Protein AF-A0A9P0HNL5-F1 (afdb_monomer_lite)

Radius of gyration: 29.74 Å; chains: 1; bounding box: 70×100×72 Å

Foldseek 3Di:
DDDDDDDDDDDDDDDDDDDDDDDDDDPDPPDPPPDLAVLRPDDDDDDDDDDDDDDPDDDDDDDDDPPPPDDDPPDPPDPDDDPDDDPDDDDPVRVVLLVSLVVSLVVLVVVQPDPDFDQAFPQFGWDDDQQKIWTWHDDPQKIKIKIWGLPPQKDFQDDPPPPPVPDPDPPGGDIWRWTWMKIWIDGPQKIKIWTKGFDRPVVVVPDDPPPDPFRMATQKIWIDGHDDDPPTDMDGRVPDDPVVRVVVLVVCVVVVNGSVRSVSVRVSSRSVSSVSVSVVSVVVSVVVVVVPVVVVVVVVVVVVVVVVVVPDDDD

Organism: Nezara viridula (NCBI:txid85310)

Structure (mmCIF, N/CA/C/O backbone):
data_AF-A0A9P0HNL5-F1
#
_entry.id   AF-A0A9P0HNL5-F1
#
loop_
_atom_site.group_PDB
_atom_site.id
_atom_site.type_symbol
_atom_site.label_atom_id
_atom_site.label_alt_id
_atom_site.label_comp_id
_atom_site.label_asym_id
_atom_site.label_entity_id
_atom_site.label_seq_id
_atom_site.pdbx_PDB_ins_code
_atom_site.Cartn_x
_atom_site.Cartn_y
_atom_site.Cartn_z
_atom_site.occupancy
_atom_site.B_iso_or_equiv
_atom_site.auth_seq_id
_atom_site.auth_comp_id
_atom_site.auth_asym_id
_atom_site.auth_atom_id
_atom_site.pdbx_PDB_model_num
ATOM 1 N N . MET A 1 1 ? 43.746 45.798 6.858 1.00 32.12 1 MET A N 1
ATOM 2 C CA . MET A 1 1 ? 44.695 45.591 5.745 1.00 32.12 1 MET A CA 1
ATOM 3 C C . MET A 1 1 ? 44.049 44.655 4.735 1.00 32.12 1 MET A C 1
ATOM 5 O O . MET A 1 1 ? 43.508 43.653 5.175 1.00 32.12 1 MET A O 1
ATOM 9 N N . SER A 1 2 ? 44.122 45.026 3.446 1.00 32.78 2 SER A N 1
ATOM 10 C CA . SER A 1 2 ? 43.818 44.236 2.225 1.00 32.78 2 SER A CA 1
ATOM 11 C C . SER A 1 2 ? 42.333 43.892 1.994 1.00 32.78 2 SER A C 1
ATOM 13 O O . SER A 1 2 ? 41.784 43.086 2.726 1.00 32.78 2 SER A O 1
ATOM 15 N N . VAL A 1 3 ? 41.546 44.525 1.105 1.00 32.44 3 VAL A N 1
ATOM 16 C CA . VAL A 1 3 ? 41.664 44.892 -0.336 1.00 32.44 3 VAL A CA 1
ATOM 17 C C . VAL A 1 3 ? 41.829 43.690 -1.268 1.00 32.44 3 VAL A C 1
ATOM 19 O O . VAL A 1 3 ? 42.958 43.261 -1.461 1.00 32.44 3 VAL A O 1
ATOM 22 N N . ILE A 1 4 ? 40.733 43.241 -1.906 1.00 36.22 4 ILE A N 1
ATOM 23 C CA . ILE A 1 4 ? 40.691 42.457 -3.166 1.00 36.22 4 ILE A CA 1
ATOM 24 C C . ILE A 1 4 ? 39.364 42.817 -3.881 1.00 36.22 4 ILE A C 1
ATOM 26 O O . ILE A 1 4 ? 38.295 42.542 -3.355 1.00 36.22 4 ILE A O 1
ATOM 30 N N . ILE A 1 5 ? 39.364 43.766 -4.824 1.00 35.75 5 ILE A N 1
ATOM 31 C CA . ILE A 1 5 ? 39.492 43.645 -6.297 1.00 35.75 5 ILE A CA 1
ATOM 32 C C . ILE A 1 5 ? 38.160 43.342 -7.013 1.00 35.75 5 ILE A C 1
ATOM 34 O O . ILE A 1 5 ? 37.571 42.273 -6.909 1.00 35.75 5 ILE A O 1
ATOM 38 N N . LYS A 1 6 ? 37.750 44.353 -7.789 1.00 35.97 6 LYS A N 1
ATOM 39 C CA . LYS A 1 6 ? 36.721 44.365 -8.832 1.00 35.97 6 LYS A CA 1
ATOM 40 C C . LYS A 1 6 ? 37.119 43.421 -9.967 1.00 35.97 6 LYS A C 1
ATOM 42 O O . LYS A 1 6 ? 38.271 43.464 -10.381 1.00 35.97 6 LYS A O 1
ATOM 47 N N . ASN A 1 7 ? 36.160 42.723 -10.572 1.00 31.88 7 ASN A N 1
ATOM 48 C CA . ASN A 1 7 ? 36.258 42.402 -11.992 1.00 31.88 7 ASN A CA 1
ATOM 49 C C . ASN A 1 7 ? 34.891 42.475 -12.667 1.00 31.88 7 ASN A C 1
ATOM 51 O O . ASN A 1 7 ? 33.941 41.786 -12.310 1.00 31.88 7 ASN A O 1
ATOM 55 N N . ALA A 1 8 ? 34.838 43.383 -13.634 1.00 32.94 8 ALA A N 1
ATOM 56 C CA . ALA A 1 8 ? 33.756 43.605 -14.563 1.00 32.94 8 ALA A CA 1
ATOM 57 C C . ALA A 1 8 ? 33.966 42.708 -15.784 1.00 32.94 8 ALA A C 1
ATOM 59 O O . ALA A 1 8 ? 35.063 42.682 -16.338 1.00 32.94 8 ALA A O 1
ATOM 60 N N . LEU A 1 9 ? 32.904 42.061 -16.259 1.00 31.06 9 LEU A N 1
ATOM 61 C CA . LEU A 1 9 ? 32.835 41.558 -17.626 1.00 31.06 9 LEU A CA 1
ATOM 62 C C . LEU A 1 9 ? 31.540 42.054 -18.273 1.00 31.06 9 LEU A C 1
ATOM 64 O O . LEU A 1 9 ? 30.442 41.593 -17.987 1.00 31.06 9 LEU A O 1
ATOM 68 N N . ARG A 1 10 ? 31.726 43.059 -19.135 1.00 30.55 10 ARG A N 1
ATOM 69 C CA . ARG A 1 10 ? 30.812 43.484 -20.199 1.00 30.55 10 ARG A CA 1
ATOM 70 C C . ARG A 1 10 ? 30.736 42.386 -21.258 1.00 30.55 10 ARG A C 1
ATOM 72 O O . ARG A 1 10 ? 31.784 41.994 -21.760 1.00 30.55 10 ARG A O 1
ATOM 79 N N . ILE A 1 11 ? 29.532 42.031 -21.702 1.00 33.53 11 ILE A N 1
ATOM 80 C CA . ILE A 1 11 ? 29.268 41.407 -23.012 1.00 33.53 11 ILE A CA 1
ATOM 81 C C . ILE A 1 11 ? 28.001 42.077 -23.599 1.00 33.53 11 ILE A C 1
ATOM 83 O O . ILE A 1 11 ? 27.157 42.529 -22.822 1.00 33.53 11 ILE A O 1
ATOM 87 N N . PRO A 1 12 ? 27.920 42.300 -24.928 1.00 35.22 12 PRO A N 1
ATOM 88 C CA . PRO A 1 12 ? 27.229 43.450 -25.497 1.00 35.22 12 PRO A CA 1
ATOM 89 C C . PRO A 1 12 ? 25.772 43.191 -25.887 1.00 35.22 12 PRO A C 1
ATOM 91 O O . PRO A 1 12 ? 25.348 42.074 -26.165 1.00 35.22 12 PRO A O 1
ATOM 94 N N . ALA A 1 13 ? 25.038 44.299 -25.979 1.00 31.80 13 ALA A N 1
ATOM 95 C CA . ALA A 1 13 ? 23.725 44.395 -26.589 1.00 31.80 13 ALA A CA 1
ATOM 96 C C . ALA A 1 13 ? 23.742 43.965 -28.066 1.00 31.80 13 ALA A C 1
ATOM 98 O O . ALA A 1 13 ? 24.531 44.488 -28.853 1.00 31.80 13 ALA A O 1
ATOM 99 N N . LEU A 1 14 ? 22.787 43.121 -28.458 1.00 32.28 14 LEU A N 1
ATOM 100 C CA . LEU A 1 14 ? 22.310 43.022 -29.836 1.00 32.28 14 LEU A CA 1
ATOM 101 C C . LEU A 1 14 ? 20.780 43.068 -29.839 1.00 32.28 14 LEU A C 1
ATOM 103 O O . LEU A 1 14 ? 20.103 42.341 -29.120 1.00 32.28 14 LEU A O 1
ATOM 107 N N . LYS A 1 15 ? 20.270 44.021 -30.619 1.00 32.31 15 LYS A N 1
ATOM 108 C CA . LYS A 1 15 ? 18.861 44.369 -30.781 1.00 32.31 15 LYS A CA 1
ATOM 109 C C . LYS A 1 15 ? 18.181 43.468 -31.820 1.00 32.31 15 LYS A C 1
ATOM 111 O O . LYS A 1 15 ? 18.786 43.098 -32.817 1.00 32.31 15 LYS A O 1
ATOM 116 N N . SER A 1 16 ? 16.898 43.226 -31.557 1.00 33.25 16 SER A N 1
ATOM 117 C CA . SER A 1 16 ? 15.760 42.954 -32.452 1.00 33.25 16 SER A CA 1
ATOM 118 C C . SER A 1 16 ? 15.965 42.930 -33.979 1.00 33.25 16 SER A C 1
ATOM 120 O O . SER A 1 16 ? 16.471 43.899 -34.540 1.00 33.25 16 SER A O 1
ATOM 122 N N . ALA A 1 17 ? 15.325 41.965 -34.652 1.00 31.33 17 ALA A N 1
ATOM 123 C CA . ALA A 1 17 ? 14.373 42.202 -35.754 1.00 31.33 17 ALA A CA 1
ATOM 124 C C . ALA A 1 17 ? 13.688 40.883 -36.163 1.00 31.33 17 ALA A C 1
ATOM 126 O O . ALA A 1 17 ? 14.356 39.877 -36.381 1.00 31.33 17 ALA A O 1
ATOM 127 N N . GLY A 1 18 ? 12.357 40.893 -36.273 1.00 29.52 18 GLY A N 1
ATOM 128 C CA . GLY A 1 18 ? 11.570 39.777 -36.807 1.00 29.52 18 GLY A CA 1
ATOM 129 C C . GLY A 1 18 ? 11.361 39.841 -38.323 1.00 29.52 18 GLY A C 1
ATOM 130 O O . GLY A 1 18 ? 11.569 40.891 -38.930 1.00 29.52 18 GLY A O 1
ATOM 131 N N . LYS A 1 19 ? 10.892 38.726 -38.908 1.00 29.16 19 LYS A N 1
ATOM 132 C CA . LYS A 1 19 ? 9.932 38.656 -40.035 1.00 29.16 19 LYS A CA 1
ATOM 133 C C . LYS A 1 19 ? 9.625 37.202 -40.451 1.00 29.16 19 LYS A C 1
ATOM 135 O O . LYS A 1 19 ? 10.491 36.493 -40.937 1.00 29.16 19 LYS A O 1
ATOM 140 N N . LEU A 1 20 ? 8.376 36.807 -40.202 1.00 30.62 20 LEU A N 1
ATOM 141 C CA . LEU A 1 20 ? 7.348 36.248 -41.102 1.00 30.62 20 LEU A CA 1
ATOM 142 C C . LEU A 1 20 ? 7.693 35.406 -42.367 1.00 30.62 20 LEU A C 1
ATOM 144 O O . LEU A 1 20 ? 8.391 35.865 -43.264 1.00 30.62 20 LEU A O 1
ATOM 148 N N . PHE A 1 21 ? 6.925 34.302 -42.458 1.00 28.39 21 PHE A N 1
ATOM 149 C CA . PHE A 1 21 ? 6.417 33.495 -43.595 1.00 28.39 21 PHE A CA 1
ATOM 150 C C . PHE A 1 21 ? 7.319 32.494 -44.345 1.00 28.39 21 PHE A C 1
ATOM 152 O O . PHE A 1 21 ? 8.335 32.846 -44.932 1.00 28.39 21 PHE A O 1
ATOM 159 N N . GLY A 1 22 ? 6.820 31.250 -44.443 1.00 27.38 22 GLY A N 1
ATOM 160 C CA . GLY A 1 22 ? 7.261 30.239 -45.411 1.00 27.38 22 GLY A CA 1
ATOM 161 C C . GLY A 1 22 ? 6.739 28.831 -45.102 1.00 27.38 22 GLY A C 1
ATOM 162 O O . GLY A 1 22 ? 7.299 28.127 -44.272 1.00 27.38 22 GLY A O 1
ATOM 163 N N . THR A 1 23 ? 5.660 28.425 -45.771 1.00 34.25 23 THR A N 1
ATOM 164 C CA . THR A 1 23 ? 5.079 27.073 -45.773 1.00 34.25 23 THR A CA 1
ATOM 165 C C . THR A 1 23 ? 6.000 26.057 -46.453 1.00 34.25 23 THR A C 1
ATOM 167 O O . THR A 1 23 ? 6.412 26.300 -47.584 1.00 34.25 23 THR A O 1
ATOM 170 N N . ASN A 1 24 ? 6.245 24.906 -45.817 1.00 30.53 24 ASN A N 1
ATOM 171 C CA . ASN A 1 24 ? 6.413 23.603 -46.473 1.00 30.53 24 ASN A CA 1
ATOM 172 C C . ASN A 1 24 ? 6.349 22.487 -45.420 1.00 30.53 24 ASN A C 1
ATOM 174 O O . ASN A 1 24 ? 7.194 22.396 -44.532 1.00 30.53 24 ASN A O 1
ATOM 178 N N . SER A 1 25 ? 5.321 21.646 -45.525 1.00 35.28 25 SER A N 1
ATOM 179 C CA . SER A 1 25 ? 5.127 20.467 -44.687 1.00 35.28 25 SER A CA 1
ATOM 180 C C . SER A 1 25 ? 6.109 19.373 -45.095 1.00 35.28 25 SER A C 1
ATOM 182 O O . SER A 1 25 ? 5.849 18.588 -46.001 1.00 35.28 25 SER A O 1
ATOM 184 N N . THR A 1 26 ? 7.234 19.308 -44.395 1.00 29.45 26 THR A N 1
ATOM 185 C CA . THR A 1 26 ? 8.049 18.099 -44.267 1.00 29.45 26 THR A CA 1
ATOM 186 C C . THR A 1 26 ? 7.979 17.673 -42.810 1.00 29.45 26 THR A C 1
ATOM 188 O O . THR A 1 26 ? 8.437 18.407 -41.933 1.00 29.45 26 THR A O 1
ATOM 191 N N . VAL A 1 27 ? 7.364 16.519 -42.546 1.00 36.59 27 VAL A N 1
ATOM 192 C CA . VAL A 1 27 ? 7.316 15.906 -41.213 1.00 36.59 27 VAL A CA 1
ATOM 193 C C . VAL A 1 27 ? 8.739 15.480 -40.850 1.00 36.59 27 VAL A C 1
ATOM 195 O O . VAL A 1 27 ? 9.182 14.388 -41.185 1.00 36.59 27 VAL A O 1
ATOM 198 N N . ASN A 1 28 ? 9.477 16.387 -40.212 1.00 27.34 28 ASN A N 1
ATOM 199 C CA . ASN A 1 28 ? 10.738 16.087 -39.554 1.00 27.34 28 ASN A CA 1
ATOM 200 C C . ASN A 1 28 ? 10.421 15.589 -38.144 1.00 27.34 28 ASN A C 1
ATOM 202 O O . ASN A 1 28 ? 10.026 16.360 -37.267 1.00 27.34 28 ASN A O 1
ATOM 206 N N . VAL A 1 29 ? 10.607 14.286 -37.940 1.00 38.78 29 VAL A N 1
ATOM 207 C CA . VAL A 1 29 ? 10.607 13.621 -36.633 1.00 38.78 29 VAL A CA 1
ATOM 208 C C . VAL A 1 29 ? 11.891 14.011 -35.899 1.00 38.78 29 VAL A C 1
ATOM 210 O O . VAL A 1 29 ? 12.812 13.223 -35.759 1.00 38.78 29 VAL A O 1
ATOM 213 N N . THR A 1 30 ? 11.996 15.265 -35.470 1.00 34.97 30 THR A N 1
ATOM 214 C CA . THR A 1 30 ? 13.093 15.730 -34.610 1.00 34.97 30 THR A CA 1
ATOM 215 C C . THR A 1 30 ? 12.617 16.893 -33.752 1.00 34.97 30 THR A C 1
ATOM 217 O O . THR A 1 30 ? 13.030 18.034 -33.949 1.00 34.97 30 THR A O 1
ATOM 220 N N . LYS A 1 31 ? 11.713 16.603 -32.810 1.00 31.94 31 LYS A N 1
ATOM 221 C CA . LYS A 1 31 ? 11.608 17.321 -31.527 1.00 31.94 31 LYS A CA 1
ATOM 222 C C . LYS A 1 31 ? 10.682 16.600 -30.538 1.00 31.94 31 LYS A C 1
ATOM 224 O O . LYS A 1 31 ? 9.824 17.211 -29.918 1.00 31.94 31 LYS A O 1
ATOM 229 N N . ILE A 1 32 ? 10.879 15.296 -30.351 1.00 38.69 32 ILE A N 1
ATOM 230 C CA . ILE A 1 32 ? 10.391 14.623 -29.138 1.00 38.69 32 ILE A CA 1
ATOM 231 C C . ILE A 1 32 ? 11.510 14.766 -28.107 1.00 38.69 32 ILE A C 1
ATOM 233 O O . ILE A 1 32 ? 12.385 13.921 -27.962 1.00 38.69 32 ILE A O 1
ATOM 237 N N . GLN A 1 33 ? 11.562 15.938 -27.484 1.00 37.06 33 GLN A N 1
ATOM 238 C CA . GLN A 1 33 ? 12.391 16.178 -26.303 1.00 37.06 33 GLN A CA 1
ATOM 239 C C . GLN A 1 33 ? 11.580 16.827 -25.174 1.00 37.06 33 GLN A C 1
ATOM 241 O O . GLN A 1 33 ? 12.153 17.350 -24.224 1.00 37.06 33 GLN A O 1
ATOM 246 N N . ALA A 1 34 ? 10.253 16.773 -25.275 1.00 40.06 34 ALA A N 1
ATOM 247 C CA . ALA A 1 34 ? 9.358 17.015 -24.160 1.00 40.06 34 ALA A CA 1
ATOM 248 C C . ALA A 1 34 ? 9.038 15.652 -23.527 1.00 40.06 34 ALA A C 1
ATOM 250 O O . ALA A 1 34 ? 8.797 14.704 -24.270 1.00 40.06 34 ALA A O 1
ATOM 251 N N . THR A 1 35 ? 9.120 15.601 -22.190 1.00 45.34 35 THR A N 1
ATOM 252 C CA . THR A 1 35 ? 8.736 14.512 -21.261 1.00 45.34 35 THR A CA 1
ATOM 253 C C . THR A 1 35 ? 9.548 13.209 -21.359 1.00 45.34 35 THR A C 1
ATOM 255 O O . THR A 1 35 ? 9.161 12.251 -22.017 1.00 45.34 35 THR A O 1
ATOM 258 N N . ARG A 1 36 ? 10.703 13.178 -20.674 1.00 46.41 36 ARG A N 1
ATOM 259 C CA . ARG A 1 36 ? 11.683 12.067 -20.644 1.00 46.41 36 ARG A CA 1
ATOM 260 C C . ARG A 1 36 ? 11.501 11.058 -19.495 1.00 46.41 36 ARG A C 1
ATOM 262 O O . ARG A 1 36 ? 12.486 10.526 -19.005 1.00 46.41 36 ARG A O 1
ATOM 269 N N . SER A 1 37 ? 10.273 10.817 -19.055 1.00 45.41 37 SER A N 1
ATOM 270 C CA . SER A 1 37 ? 9.974 9.668 -18.186 1.00 45.41 37 SER A CA 1
ATOM 271 C C . SER A 1 37 ? 8.521 9.283 -18.417 1.00 45.41 37 SER A C 1
ATOM 273 O O . SER A 1 37 ? 7.703 10.172 -18.641 1.00 45.41 37 SER A O 1
ATOM 275 N N . ILE A 1 38 ? 8.177 8.000 -18.347 1.00 48.38 38 ILE A N 1
ATOM 276 C CA . ILE A 1 38 ? 6.768 7.558 -18.339 1.00 48.38 38 ILE A CA 1
ATOM 277 C C . ILE A 1 38 ? 6.055 8.026 -17.061 1.00 48.38 38 ILE A C 1
ATOM 279 O O . ILE A 1 38 ? 4.863 8.317 -17.103 1.00 48.38 38 ILE A O 1
ATOM 283 N N . TRP A 1 39 ? 6.817 8.264 -15.990 1.00 44.28 39 TRP A N 1
ATOM 284 C CA . TRP A 1 39 ? 6.431 9.131 -14.879 1.00 44.28 39 TRP A CA 1
ATOM 285 C C . TRP A 1 39 ? 5.883 10.483 -15.404 1.00 44.28 39 TRP A C 1
ATOM 287 O O . TRP A 1 39 ? 4.750 10.860 -15.156 1.00 44.28 39 TRP A O 1
ATOM 297 N N . ASN A 1 40 ? 6.571 11.151 -16.323 1.00 47.22 40 ASN A N 1
ATOM 298 C CA . ASN A 1 40 ? 6.134 12.436 -16.879 1.00 47.22 40 ASN A CA 1
ATOM 299 C C . ASN A 1 40 ? 5.013 12.363 -17.952 1.00 47.22 40 ASN A C 1
ATOM 301 O O . ASN A 1 40 ? 4.802 13.375 -18.625 1.00 47.22 40 ASN A O 1
ATOM 305 N N . LEU A 1 41 ? 4.336 11.222 -18.186 1.00 42.25 41 LEU A N 1
ATOM 306 C CA . LEU A 1 41 ? 3.375 11.084 -19.302 1.00 42.25 41 LEU A CA 1
ATOM 307 C C . LEU A 1 41 ? 2.002 10.466 -18.990 1.00 42.25 41 LEU A C 1
ATOM 309 O O . LEU A 1 41 ? 1.195 10.333 -19.911 1.00 42.25 41 LEU A O 1
ATOM 313 N N . SER A 1 42 ? 1.694 10.085 -17.752 1.00 39.09 42 SER A N 1
ATOM 314 C CA . SER A 1 42 ? 0.420 9.408 -17.477 1.00 39.09 42 SER A CA 1
ATOM 315 C C . SER A 1 42 ? -0.711 10.395 -17.161 1.00 39.09 42 SER A C 1
ATOM 317 O O . SER A 1 42 ? -0.951 10.750 -16.012 1.00 39.09 42 SER A O 1
ATOM 319 N N . GLN A 1 43 ? -1.440 10.820 -18.198 1.00 38.00 43 GLN A N 1
ATOM 320 C CA . GLN A 1 43 ? -2.836 11.247 -18.073 1.00 38.00 43 GLN A CA 1
ATOM 321 C C . GLN A 1 43 ? -3.729 10.285 -18.856 1.00 38.00 43 GLN A C 1
ATOM 323 O O . GLN A 1 43 ? -3.710 10.271 -20.085 1.00 38.00 43 GLN A O 1
ATOM 328 N N . SER A 1 44 ? -4.581 9.558 -18.136 1.00 35.91 44 SER A N 1
ATOM 329 C CA . SER A 1 44 ? -5.946 9.282 -18.587 1.00 35.91 44 SER A CA 1
ATOM 330 C C . SER A 1 44 ? -6.815 8.913 -17.385 1.00 35.91 44 SER A C 1
ATOM 332 O O . SER A 1 44 ? -6.872 7.757 -16.970 1.00 35.91 44 SER A O 1
ATOM 334 N N . GLN A 1 45 ? -7.493 9.916 -16.835 1.00 40.31 45 GLN A N 1
ATOM 335 C CA . GLN A 1 45 ? -8.705 9.728 -16.048 1.00 40.31 45 GLN A CA 1
ATOM 336 C C . GLN A 1 45 ? -9.835 9.401 -17.034 1.00 40.31 45 GLN A C 1
ATOM 338 O O . GLN A 1 45 ? -10.212 10.263 -17.817 1.00 40.31 45 GLN A O 1
ATOM 343 N N . GLU A 1 46 ? -10.376 8.185 -16.995 1.00 30.78 46 GLU A N 1
ATOM 344 C CA . GLU A 1 46 ? -11.805 7.955 -17.239 1.00 30.78 46 GLU A CA 1
ATOM 345 C C . GLU A 1 46 ? -12.270 6.803 -16.346 1.00 30.78 46 GLU A C 1
ATOM 347 O O . GLU A 1 46 ? -11.952 5.630 -16.544 1.00 30.78 46 GLU A O 1
ATOM 352 N N . THR A 1 47 ? -13.023 7.170 -15.316 1.00 34.69 47 THR A N 1
ATOM 353 C CA . THR A 1 47 ? -13.763 6.265 -14.450 1.00 34.69 47 THR A CA 1
ATOM 354 C C . THR A 1 47 ? -14.959 5.705 -15.220 1.00 34.69 47 THR A C 1
ATOM 356 O O . THR A 1 47 ? -15.897 6.423 -15.554 1.00 34.69 47 THR A O 1
ATOM 359 N N . PHE A 1 48 ? -14.974 4.394 -15.470 1.00 26.48 48 PHE A N 1
ATOM 360 C CA . PHE A 1 48 ? -16.195 3.681 -15.851 1.00 26.48 48 PHE A CA 1
ATOM 361 C C . PHE A 1 48 ? -16.442 2.516 -14.894 1.00 26.48 48 PHE A C 1
ATOM 363 O O . PHE A 1 48 ? -15.900 1.421 -15.036 1.00 26.48 48 PHE A O 1
ATOM 370 N N . HIS A 1 49 ? -17.318 2.753 -13.917 1.00 35.06 49 HIS A N 1
ATOM 371 C CA . HIS A 1 49 ? -17.948 1.692 -13.143 1.00 35.06 49 HIS A CA 1
ATOM 372 C C . HIS A 1 49 ? -18.915 0.909 -14.039 1.00 35.06 49 HIS A C 1
ATOM 374 O O . HIS A 1 49 ? -19.902 1.457 -14.527 1.00 35.06 49 HIS A O 1
ATOM 380 N N . HIS A 1 50 ? -18.699 -0.399 -14.194 1.00 33.56 50 HIS A N 1
ATOM 381 C CA . HIS A 1 50 ? -19.771 -1.306 -14.605 1.00 33.56 50 HIS A CA 1
ATOM 382 C C . HIS A 1 50 ? -19.614 -2.691 -13.960 1.00 33.56 50 HIS A C 1
ATOM 384 O O . HIS A 1 50 ? -18.743 -3.482 -14.314 1.00 33.56 50 HIS A O 1
ATOM 390 N N . LYS A 1 51 ? -20.507 -3.012 -13.012 1.00 35.03 51 LYS A N 1
ATOM 391 C CA . LYS A 1 51 ? -20.709 -4.372 -12.487 1.00 35.03 51 LYS A CA 1
ATOM 392 C C . LYS A 1 51 ? -21.439 -5.205 -13.548 1.00 35.03 51 LYS A C 1
ATOM 394 O O . LYS A 1 51 ? -22.559 -4.867 -13.924 1.00 35.03 51 LYS A O 1
ATOM 399 N N . CYS A 1 52 ? -20.853 -6.319 -13.993 1.00 31.50 52 CYS A N 1
ATOM 400 C CA . CYS A 1 52 ? -21.549 -7.317 -14.812 1.00 31.50 52 CYS A CA 1
ATOM 401 C C . CYS A 1 52 ? -21.642 -8.650 -14.051 1.00 31.50 52 CYS A C 1
ATOM 403 O O . CYS A 1 52 ? -20.646 -9.341 -13.841 1.00 31.50 52 CYS A O 1
ATOM 405 N N . ARG A 1 53 ? -22.856 -9.000 -13.601 1.00 37.22 53 ARG A N 1
ATOM 406 C CA . ARG A 1 53 ? -23.178 -10.276 -12.943 1.00 37.22 53 ARG A CA 1
ATOM 407 C C . ARG A 1 53 ? -23.681 -11.278 -13.991 1.00 37.22 53 ARG A C 1
ATOM 409 O O . ARG A 1 53 ? -24.621 -10.987 -14.718 1.00 37.22 53 ARG A O 1
ATOM 416 N N . LYS A 1 54 ? -23.036 -12.451 -14.015 1.00 43.91 54 LYS A N 1
ATOM 417 C CA . LYS A 1 54 ? -23.439 -13.762 -14.571 1.00 43.91 54 LYS A CA 1
ATOM 418 C C . LYS A 1 54 ? -24.706 -13.791 -15.449 1.00 43.91 54 LYS A C 1
ATOM 420 O O . LYS A 1 54 ? -25.798 -13.841 -14.907 1.00 43.91 54 LYS A O 1
ATOM 425 N N . HIS A 1 55 ? -24.537 -13.945 -16.766 1.00 33.62 55 HIS A N 1
ATOM 426 C CA . HIS A 1 55 ? -25.291 -14.880 -17.622 1.00 33.62 55 HIS A CA 1
ATOM 427 C C . HIS A 1 55 ? -24.533 -15.081 -18.955 1.00 33.62 55 HIS A C 1
ATOM 429 O O . HIS A 1 55 ? -23.881 -14.172 -19.458 1.00 33.62 55 HIS A O 1
ATOM 435 N N . ASN A 1 56 ? -24.575 -16.306 -19.487 1.00 41.22 56 ASN A N 1
ATOM 436 C CA . ASN A 1 56 ? -23.684 -16.882 -20.510 1.00 41.22 56 ASN A CA 1
ATOM 437 C C . ASN A 1 56 ? -23.786 -16.324 -21.949 1.00 41.22 56 ASN A C 1
ATOM 439 O O . ASN A 1 56 ? -23.616 -17.086 -22.892 1.00 41.22 56 ASN A O 1
ATOM 443 N N . PHE A 1 57 ? -24.018 -15.029 -22.166 1.00 42.94 57 PHE A N 1
ATOM 444 C CA . PHE A 1 57 ? -23.755 -14.407 -23.471 1.00 42.94 57 PHE A CA 1
ATOM 445 C C . PHE A 1 57 ? -23.713 -12.881 -23.326 1.00 42.94 57 PHE A C 1
ATOM 447 O O . PHE A 1 57 ? -24.751 -12.238 -23.210 1.00 42.94 57 PHE A O 1
ATOM 454 N N . CYS A 1 58 ? -22.518 -12.291 -23.336 1.00 30.62 58 CYS A N 1
ATOM 455 C CA . CYS A 1 58 ? -22.360 -10.853 -23.535 1.00 30.62 58 CYS A CA 1
ATOM 456 C C . CYS A 1 58 ? -21.150 -10.606 -24.445 1.00 30.62 58 CYS A C 1
ATOM 458 O O . CYS A 1 58 ? -20.024 -10.979 -24.115 1.00 30.62 58 CYS A O 1
ATOM 460 N N . GLN A 1 59 ? -21.406 -10.034 -25.623 1.00 41.69 59 GLN A N 1
ATOM 461 C CA . GLN A 1 59 ? -20.394 -9.508 -26.536 1.00 41.69 59 GLN A CA 1
ATOM 462 C C . GLN A 1 59 ? -20.139 -8.044 -26.165 1.00 41.69 59 GLN A C 1
ATOM 464 O O . GLN A 1 59 ? -20.773 -7.144 -26.704 1.00 41.69 59 GLN A O 1
ATOM 469 N N . CYS A 1 60 ? -19.211 -7.803 -25.244 1.00 34.84 60 CYS A N 1
ATOM 470 C CA . CYS A 1 60 ? -18.609 -6.490 -25.050 1.00 34.84 60 CYS A CA 1
ATOM 471 C C . CYS A 1 60 ? -17.087 -6.623 -25.159 1.00 34.84 60 CYS A C 1
ATOM 473 O O . CYS A 1 60 ? -16.435 -7.440 -24.510 1.00 34.84 60 CYS A O 1
ATOM 475 N N . SER A 1 61 ? -16.553 -5.867 -26.104 1.00 42.47 61 SER A N 1
ATOM 476 C CA . SER A 1 61 ? -15.185 -5.883 -26.588 1.00 42.47 61 SER A CA 1
ATOM 477 C C . SER A 1 61 ? -14.472 -4.621 -26.125 1.00 42.47 61 SER A C 1
ATOM 479 O O . SER A 1 61 ? -14.679 -3.590 -26.747 1.00 42.47 61 SER A O 1
ATOM 481 N N . SER A 1 62 ? -13.640 -4.720 -25.085 1.00 48.47 62 SER A N 1
ATOM 482 C CA . SER A 1 62 ? -12.432 -3.900 -24.851 1.00 48.47 62 SER A CA 1
ATOM 483 C C . SER A 1 62 ? -11.945 -4.095 -23.412 1.00 48.47 62 SER A C 1
ATOM 485 O O . SER A 1 62 ? -12.754 -4.057 -22.495 1.00 48.47 62 SER A O 1
ATOM 487 N N . LEU A 1 63 ? -10.628 -4.270 -23.244 1.00 42.06 63 LEU A N 1
ATOM 488 C CA . LEU A 1 63 ? -9.885 -4.519 -21.994 1.00 42.06 63 LEU A CA 1
ATOM 489 C C . LEU A 1 63 ? -9.897 -5.977 -21.506 1.00 42.06 63 LEU A C 1
ATOM 491 O O . LEU A 1 63 ? -10.445 -6.336 -20.468 1.00 42.06 63 LEU A O 1
ATOM 495 N N . ARG A 1 64 ? -9.210 -6.843 -22.261 1.00 40.78 64 ARG A N 1
ATOM 496 C CA . ARG A 1 64 ? -8.672 -8.086 -21.696 1.00 40.78 64 ARG A CA 1
ATOM 497 C C . ARG A 1 64 ? -7.338 -7.778 -21.023 1.00 40.78 64 ARG A C 1
ATOM 499 O O . ARG A 1 64 ? -6.384 -7.421 -21.707 1.00 40.78 64 ARG A O 1
ATOM 506 N N . SER A 1 65 ? -7.286 -8.004 -19.711 1.00 39.03 65 SER A N 1
ATOM 507 C CA . SER A 1 65 ? -6.066 -8.400 -19.004 1.00 39.03 65 SER A CA 1
ATOM 508 C C . SER A 1 65 ? -5.314 -9.443 -19.841 1.00 39.03 65 SER A C 1
ATOM 510 O O . SER A 1 65 ? -5.909 -10.417 -20.325 1.00 39.03 65 SER A O 1
ATOM 512 N N . VAL A 1 66 ? -4.023 -9.208 -20.082 1.00 41.16 66 VAL A N 1
ATOM 513 C CA . VAL A 1 66 ? -3.179 -10.063 -20.924 1.00 41.16 66 VAL A CA 1
ATOM 514 C C . VAL A 1 66 ? -2.771 -11.307 -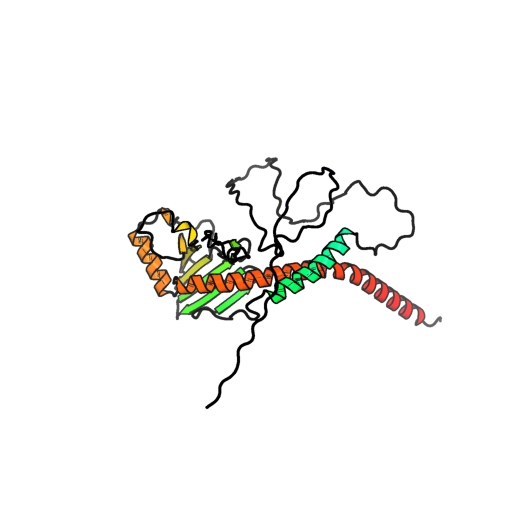20.131 1.00 41.16 66 VAL A C 1
ATOM 516 O O . VAL A 1 66 ? -1.613 -11.520 -19.802 1.00 41.16 66 VAL A O 1
ATOM 519 N N . HIS A 1 67 ? -3.734 -12.180 -19.849 1.00 39.91 67 HIS A N 1
ATOM 520 C CA . HIS A 1 67 ? -3.453 -13.578 -19.552 1.00 39.91 67 HIS A CA 1
ATOM 521 C C . HIS A 1 67 ? -3.563 -14.368 -20.855 1.00 39.91 67 HIS A C 1
ATOM 523 O O . HIS A 1 67 ? -4.637 -14.830 -21.248 1.00 39.91 67 HIS A O 1
ATOM 529 N N . THR A 1 68 ? -2.444 -14.538 -21.558 1.00 42.66 68 THR A N 1
ATOM 530 C CA . THR A 1 68 ? -2.366 -15.428 -22.722 1.00 42.66 68 THR A CA 1
ATOM 531 C C . THR A 1 68 ? -2.250 -16.878 -22.264 1.00 42.66 68 THR A C 1
ATOM 533 O O . THR A 1 68 ? -1.218 -17.535 -22.380 1.00 42.66 68 THR A O 1
ATOM 536 N N . ARG A 1 69 ? -3.368 -17.444 -21.803 1.00 41.59 69 ARG A N 1
ATOM 537 C CA . ARG A 1 69 ? -3.532 -18.898 -21.823 1.00 41.59 69 ARG A CA 1
ATOM 538 C C . ARG A 1 69 ? -3.779 -19.326 -23.276 1.00 41.59 69 ARG A C 1
ATOM 540 O O . ARG A 1 69 ? -4.914 -19.387 -23.727 1.00 41.59 69 ARG A O 1
ATOM 547 N N . GLY A 1 70 ? -2.689 -19.558 -24.012 1.00 41.41 70 GLY A N 1
ATOM 548 C CA . GLY A 1 70 ? -2.609 -20.464 -25.168 1.00 41.41 70 GLY A CA 1
ATOM 549 C C . GLY A 1 70 ? -3.642 -20.310 -26.294 1.00 41.41 70 GLY A C 1
ATOM 550 O O . GLY A 1 70 ? -4.121 -21.318 -26.805 1.00 41.41 70 GLY A O 1
ATOM 551 N N . GLY A 1 71 ? -3.993 -19.087 -26.695 1.00 35.84 71 GLY A N 1
ATOM 552 C CA . GLY A 1 71 ? -4.802 -18.845 -27.893 1.00 35.84 71 GLY A CA 1
ATOM 553 C C . GLY A 1 71 ? -3.913 -18.615 -29.115 1.00 35.84 71 GLY A C 1
ATOM 554 O O . GLY A 1 71 ? -3.202 -17.617 -29.168 1.00 35.84 71 GLY A O 1
ATOM 555 N N . ASN A 1 72 ? -3.953 -19.527 -30.087 1.00 44.06 72 ASN A N 1
ATOM 556 C CA . ASN A 1 72 ? -3.224 -19.439 -31.355 1.00 44.06 72 ASN A CA 1
ATOM 557 C C . ASN A 1 72 ? -3.552 -18.142 -32.114 1.00 44.06 72 ASN A C 1
ATOM 559 O O . ASN A 1 72 ? -4.555 -18.063 -32.825 1.00 44.06 72 ASN A O 1
ATOM 563 N N . PHE A 1 73 ? -2.678 -17.143 -32.008 1.00 33.62 73 PHE A N 1
ATOM 564 C CA . PHE A 1 73 ? -2.703 -15.953 -32.851 1.00 33.62 73 PHE A CA 1
ATOM 565 C C . PHE A 1 73 ? -2.040 -16.289 -34.194 1.00 33.62 73 PHE A C 1
ATOM 567 O O . PHE A 1 73 ? -0.857 -16.039 -34.414 1.00 33.62 73 PHE A O 1
ATOM 574 N N . LEU A 1 74 ? -2.789 -16.929 -35.094 1.00 41.81 74 LEU A N 1
ATOM 575 C CA . LEU A 1 74 ? -2.362 -17.092 -36.484 1.00 41.81 74 LEU A CA 1
ATOM 576 C C . LEU A 1 74 ? -2.592 -15.770 -37.222 1.00 41.81 74 LEU A C 1
ATOM 578 O O . LEU A 1 74 ? -3.653 -15.543 -37.804 1.00 41.81 74 LEU A O 1
ATOM 582 N N . SER A 1 75 ? -1.586 -14.897 -37.194 1.00 39.16 75 SER A N 1
ATOM 583 C CA . SER A 1 75 ? -1.522 -13.753 -38.101 1.00 39.16 75 SER A CA 1
ATOM 584 C C . SER A 1 75 ? -1.293 -14.258 -39.529 1.00 39.16 75 SER A C 1
ATOM 586 O O . SER A 1 75 ? -0.238 -14.806 -39.853 1.00 39.16 75 SER A O 1
ATOM 588 N N . LYS A 1 76 ? -2.302 -14.106 -40.393 1.00 41.00 76 LYS A N 1
ATOM 589 C CA . LYS A 1 76 ? -2.213 -14.369 -41.836 1.00 41.00 76 LYS A CA 1
ATOM 590 C C . LYS A 1 76 ? -1.543 -13.195 -42.555 1.00 41.00 76 LYS A C 1
ATOM 592 O O . LYS A 1 76 ? -2.187 -12.527 -43.348 1.00 41.00 76 LYS A O 1
ATOM 597 N N . THR A 1 77 ? -0.258 -12.976 -42.308 1.00 41.72 77 THR A N 1
ATOM 598 C CA . THR A 1 77 ? 0.630 -12.212 -43.203 1.00 41.72 77 THR A CA 1
ATOM 599 C C . THR A 1 77 ? 2.069 -12.676 -42.981 1.00 41.72 77 THR A C 1
ATOM 601 O O . THR A 1 77 ? 2.862 -12.011 -42.323 1.00 41.72 77 THR A O 1
ATOM 604 N N . ALA A 1 78 ? 2.401 -13.849 -43.507 1.00 39.94 78 ALA A N 1
ATOM 605 C CA . ALA A 1 78 ? 3.781 -14.264 -43.737 1.00 39.94 78 ALA A CA 1
ATOM 606 C C . ALA A 1 78 ? 3.831 -14.867 -45.141 1.00 39.94 78 ALA A C 1
ATOM 608 O O . ALA A 1 78 ? 3.817 -16.082 -45.331 1.00 39.94 78 ALA A O 1
ATOM 609 N N . THR A 1 79 ? 3.753 -13.987 -46.134 1.00 38.81 79 THR A N 1
ATOM 610 C CA . THR A 1 79 ? 3.977 -14.344 -47.530 1.00 38.81 79 THR A CA 1
ATOM 611 C C . THR A 1 79 ? 5.487 -14.430 -47.736 1.00 38.81 79 THR A C 1
ATOM 613 O O . THR A 1 79 ? 6.184 -13.433 -47.595 1.00 38.81 79 THR A O 1
ATOM 616 N N . GLU A 1 80 ? 5.940 -15.648 -48.036 1.00 42.28 80 GLU A N 1
ATOM 617 C CA . GLU A 1 80 ? 7.191 -16.007 -48.717 1.00 42.28 80 GLU A CA 1
ATOM 618 C C . GLU A 1 80 ? 8.525 -15.628 -48.047 1.00 42.28 80 GLU A C 1
ATOM 620 O O . GLU A 1 80 ? 9.074 -14.546 -48.232 1.00 42.28 80 GLU A O 1
ATOM 625 N N . THR A 1 81 ? 9.147 -16.616 -47.396 1.00 37.94 81 THR A N 1
ATOM 626 C CA . THR A 1 81 ? 10.606 -16.664 -47.225 1.00 37.94 81 THR A CA 1
ATOM 627 C C . THR A 1 81 ? 11.176 -17.957 -47.804 1.00 37.94 81 THR A C 1
ATOM 629 O O . THR A 1 81 ? 10.732 -19.065 -47.505 1.00 37.94 81 THR A O 1
ATOM 632 N N . ALA A 1 82 ? 12.162 -17.774 -48.682 1.00 35.94 82 ALA A N 1
ATOM 633 C CA . ALA A 1 82 ? 12.979 -18.793 -49.331 1.00 35.94 82 ALA A CA 1
ATOM 634 C C . ALA A 1 82 ? 13.719 -19.705 -48.320 1.00 35.94 82 ALA A C 1
ATOM 636 O O . ALA A 1 82 ? 13.943 -19.305 -47.173 1.00 35.94 82 ALA A O 1
ATOM 637 N N . PRO A 1 83 ? 14.156 -20.916 -48.725 1.00 41.25 83 PRO A N 1
ATOM 638 C CA . PRO A 1 83 ? 14.852 -21.830 -47.829 1.00 41.25 83 PRO A CA 1
ATOM 639 C C . PRO A 1 83 ? 16.294 -21.351 -47.615 1.00 41.25 83 PRO A C 1
ATOM 641 O O . PRO A 1 83 ? 17.115 -21.441 -48.525 1.00 41.25 83 PRO A O 1
ATOM 644 N N . GLY A 1 84 ? 16.616 -20.851 -46.416 1.00 45.38 84 GLY A N 1
ATOM 645 C CA . GLY A 1 84 ? 18.014 -20.581 -46.050 1.00 45.38 84 GLY A CA 1
ATOM 646 C C . GLY A 1 84 ? 18.319 -19.466 -45.048 1.00 45.38 84 GLY A C 1
ATOM 647 O O . GLY A 1 84 ? 19.491 -19.124 -44.927 1.00 45.38 84 GLY A O 1
ATOM 648 N N . VAL A 1 85 ? 17.349 -18.896 -44.325 1.00 42.06 85 VAL A N 1
ATOM 649 C CA . VAL A 1 85 ? 17.639 -17.834 -43.339 1.00 42.06 85 VAL A CA 1
ATOM 650 C C . VAL A 1 85 ? 17.466 -18.371 -41.922 1.00 42.06 85 VAL A C 1
ATOM 652 O O . VAL A 1 85 ? 16.393 -18.835 -41.540 1.00 42.06 85 VAL A O 1
ATOM 655 N N . ALA A 1 86 ? 18.560 -18.350 -41.164 1.00 45.47 86 ALA A N 1
ATOM 656 C CA . ALA A 1 86 ? 18.595 -18.704 -39.755 1.00 45.47 86 ALA A CA 1
ATOM 657 C C . ALA A 1 86 ? 17.591 -17.851 -38.962 1.00 45.47 86 ALA A C 1
ATOM 659 O O . ALA A 1 86 ? 17.516 -16.636 -39.130 1.00 45.47 86 ALA A O 1
ATOM 660 N N . ALA A 1 87 ? 16.821 -18.497 -38.090 1.00 53.50 87 ALA A N 1
ATOM 661 C CA . ALA A 1 87 ? 15.856 -17.862 -37.199 1.00 53.50 87 ALA A CA 1
ATOM 662 C C . ALA A 1 87 ? 16.563 -17.128 -36.039 1.00 53.50 87 ALA A C 1
ATOM 664 O O . ALA A 1 87 ? 16.433 -17.526 -34.883 1.00 53.50 87 ALA A O 1
ATOM 665 N N . THR A 1 88 ? 17.364 -16.104 -36.349 1.00 57.16 88 THR A N 1
ATOM 666 C CA . THR A 1 88 ? 18.219 -15.404 -35.369 1.00 57.16 88 THR A CA 1
ATOM 667 C C . THR A 1 88 ? 18.253 -13.882 -35.508 1.00 57.16 88 THR A C 1
ATOM 669 O O . THR A 1 88 ? 19.017 -13.246 -34.789 1.00 57.16 88 THR A O 1
ATOM 672 N N . ASP A 1 89 ? 17.448 -13.270 -36.379 1.00 69.00 89 ASP A N 1
ATOM 673 C CA . ASP A 1 89 ? 17.465 -11.812 -36.526 1.00 69.00 89 ASP A CA 1
ATOM 674 C C . ASP A 1 89 ? 16.316 -11.153 -35.762 1.00 69.00 89 ASP A C 1
ATOM 676 O O . ASP A 1 89 ? 15.138 -11.349 -36.064 1.00 69.00 89 ASP A O 1
ATOM 680 N N . PHE A 1 90 ? 16.684 -10.351 -34.757 1.00 73.50 90 PHE A N 1
ATOM 681 C CA . PHE A 1 90 ? 15.775 -9.430 -34.079 1.00 73.50 90 PHE A CA 1
ATOM 682 C C . PHE A 1 90 ? 15.074 -8.536 -35.102 1.00 73.50 90 PHE A C 1
ATOM 684 O O . PHE A 1 90 ? 15.720 -7.969 -35.994 1.00 73.50 90 PHE A O 1
ATOM 691 N N . THR A 1 91 ? 13.765 -8.364 -34.932 1.00 85.62 91 THR A N 1
ATOM 692 C CA . THR A 1 91 ? 12.996 -7.388 -35.706 1.00 85.62 91 THR A CA 1
ATOM 693 C C . THR A 1 91 ? 13.525 -5.978 -35.440 1.00 85.62 91 THR A C 1
ATOM 695 O O . THR A 1 91 ? 14.119 -5.704 -34.396 1.00 85.62 91 THR A O 1
ATOM 698 N N . GLN A 1 92 ? 13.303 -5.057 -36.378 1.00 85.81 92 GLN A N 1
ATOM 699 C CA . GLN A 1 92 ? 13.720 -3.665 -36.209 1.00 85.81 92 GLN A CA 1
ATOM 700 C C . GLN A 1 92 ? 13.145 -3.046 -34.919 1.00 85.81 92 GLN A C 1
ATOM 702 O O . GLN A 1 92 ? 13.884 -2.417 -34.168 1.00 85.81 92 GLN A O 1
ATOM 707 N N . GLY A 1 93 ? 11.877 -3.333 -34.600 1.00 87.31 93 GLY A N 1
ATOM 708 C CA . GLY A 1 93 ? 11.248 -2.869 -33.360 1.00 87.31 93 GLY A CA 1
ATOM 709 C C . GLY A 1 93 ? 11.891 -3.437 -32.088 1.00 87.31 93 GLY A C 1
ATOM 710 O O . GLY A 1 93 ? 11.996 -2.735 -31.090 1.00 87.31 93 GLY A O 1
ATOM 711 N N . GLU A 1 94 ? 12.395 -4.675 -32.111 1.00 87.06 94 GLU A N 1
ATOM 712 C CA . GLU A 1 94 ? 13.119 -5.258 -30.968 1.00 87.06 94 GLU A CA 1
ATOM 713 C C . GLU A 1 94 ? 14.500 -4.628 -30.751 1.00 87.06 94 GLU A C 1
ATOM 715 O O . GLU A 1 94 ? 15.000 -4.617 -29.624 1.00 87.06 94 GLU A O 1
ATOM 720 N N . LYS A 1 95 ? 15.133 -4.120 -31.814 1.00 85.94 95 LYS A N 1
ATOM 721 C CA . LYS A 1 95 ? 16.402 -3.389 -31.712 1.00 85.94 95 LYS A CA 1
ATOM 722 C C . LYS A 1 95 ? 16.171 -2.004 -31.120 1.00 85.94 95 LYS A C 1
ATOM 724 O O . LYS A 1 95 ? 16.796 -1.675 -30.120 1.00 85.94 95 LYS A O 1
ATOM 729 N N . GLU A 1 96 ? 15.211 -1.266 -31.670 1.00 90.69 96 GLU A N 1
ATOM 730 C CA . GLU A 1 96 ? 14.836 0.069 -31.191 1.00 90.69 96 GLU A CA 1
ATOM 731 C C . GLU A 1 96 ? 14.382 0.043 -29.728 1.00 90.69 96 GLU A C 1
ATOM 733 O O . GLU A 1 96 ? 14.840 0.851 -28.923 1.00 90.69 96 GLU A O 1
ATOM 738 N N . LEU A 1 97 ? 13.553 -0.937 -29.354 1.00 89.94 97 LEU A N 1
ATOM 739 C CA . LEU A 1 97 ? 13.134 -1.120 -27.967 1.00 89.94 97 LEU A CA 1
ATOM 740 C C . LEU A 1 97 ? 14.324 -1.414 -27.045 1.00 89.94 97 LEU A C 1
ATOM 742 O O . LEU A 1 97 ? 14.372 -0.916 -25.926 1.00 89.94 97 LEU A O 1
ATOM 746 N N . ALA A 1 98 ? 15.290 -2.220 -27.490 1.00 87.69 98 ALA A N 1
ATOM 747 C CA . ALA A 1 98 ? 16.448 -2.547 -26.667 1.00 87.69 98 ALA A CA 1
ATOM 748 C C . ALA A 1 98 ? 17.342 -1.328 -26.416 1.00 87.69 98 ALA A C 1
ATOM 750 O O . ALA A 1 98 ? 17.781 -1.135 -25.283 1.00 87.69 98 ALA A O 1
ATOM 751 N N . ASP A 1 99 ? 17.590 -0.526 -27.450 1.00 89.44 99 ASP A N 1
ATOM 752 C CA . ASP A 1 99 ? 18.400 0.686 -27.337 1.00 89.44 99 ASP A CA 1
ATOM 753 C C . ASP A 1 99 ? 17.707 1.702 -26.419 1.00 89.44 99 ASP A C 1
ATOM 755 O O . ASP A 1 99 ? 18.331 2.229 -25.496 1.00 89.44 99 ASP A O 1
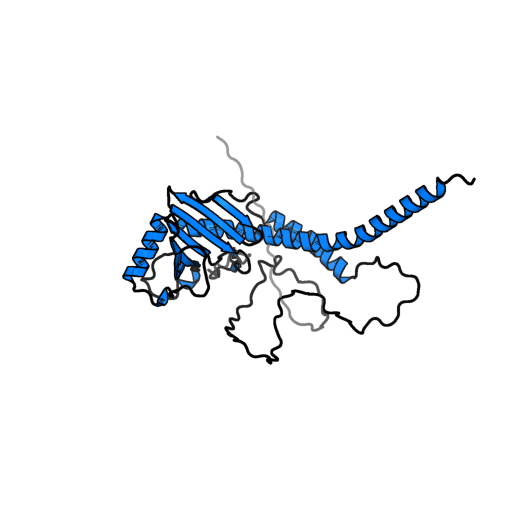ATOM 759 N N . PHE A 1 100 ? 16.389 1.871 -26.577 1.00 93.69 100 PHE A N 1
ATOM 760 C CA . PHE A 1 100 ? 15.577 2.697 -25.685 1.00 93.69 100 PHE A CA 1
ATOM 761 C C . PHE A 1 100 ? 15.658 2.234 -24.222 1.00 93.69 100 PHE A C 1
ATOM 763 O O . PHE A 1 100 ? 15.942 3.040 -23.341 1.00 93.69 100 PHE A O 1
ATOM 770 N N . LEU A 1 101 ? 15.469 0.937 -23.948 1.00 93.38 101 LEU A N 1
ATOM 771 C CA . LEU A 1 101 ? 15.491 0.406 -22.579 1.00 93.38 101 LEU A CA 1
ATOM 772 C C . LEU A 1 101 ? 16.848 0.600 -21.893 1.00 93.38 101 LEU A C 1
ATOM 774 O O . LEU A 1 101 ? 16.887 0.848 -20.692 1.00 93.38 101 LEU A O 1
ATOM 778 N N . VAL A 1 102 ? 17.964 0.500 -22.625 1.00 92.00 102 VAL A N 1
ATOM 779 C CA . VAL A 1 102 ? 19.300 0.765 -22.059 1.00 92.00 102 VAL A CA 1
ATOM 780 C C . VAL A 1 102 ? 19.403 2.209 -21.573 1.00 92.00 102 VAL A C 1
ATOM 782 O O . VAL A 1 102 ? 19.879 2.453 -20.461 1.00 92.00 102 VAL A O 1
ATOM 785 N N . GLU A 1 103 ? 18.958 3.160 -22.393 1.00 92.69 103 GLU A N 1
ATOM 786 C CA . GLU A 1 103 ? 18.970 4.574 -22.031 1.00 92.69 103 GLU A CA 1
ATOM 787 C C . GLU A 1 103 ? 18.021 4.852 -20.860 1.00 92.69 103 GLU A C 1
ATOM 789 O O . GLU A 1 103 ? 18.447 5.462 -19.875 1.00 92.69 103 GLU A O 1
ATOM 794 N N . GLU A 1 104 ? 16.795 4.330 -20.922 1.00 93.00 104 GLU A N 1
ATOM 795 C CA . GLU A 1 104 ? 15.741 4.568 -19.932 1.00 93.00 104 GLU A CA 1
ATOM 796 C C . GL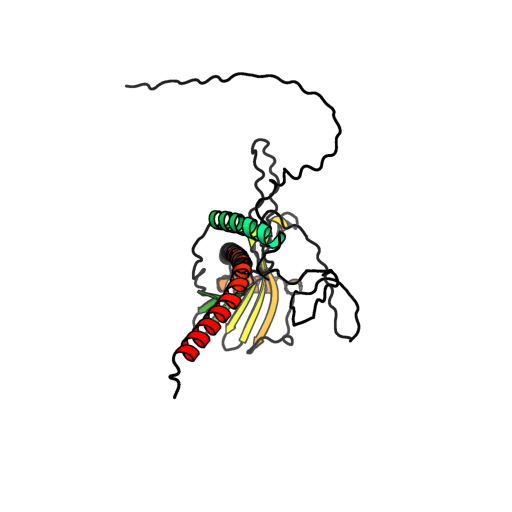U A 1 104 ? 16.109 3.999 -18.556 1.00 93.00 104 GLU A C 1
ATOM 798 O O . GLU A 1 104 ? 16.124 4.732 -17.569 1.00 93.00 104 GLU A O 1
ATOM 803 N N . ILE A 1 105 ? 16.539 2.733 -18.477 1.00 92.94 105 ILE A N 1
ATOM 804 C CA . ILE A 1 105 ? 16.986 2.118 -17.214 1.00 92.94 105 ILE A CA 1
ATOM 805 C C . ILE A 1 105 ? 18.144 2.924 -16.608 1.00 92.94 105 ILE A C 1
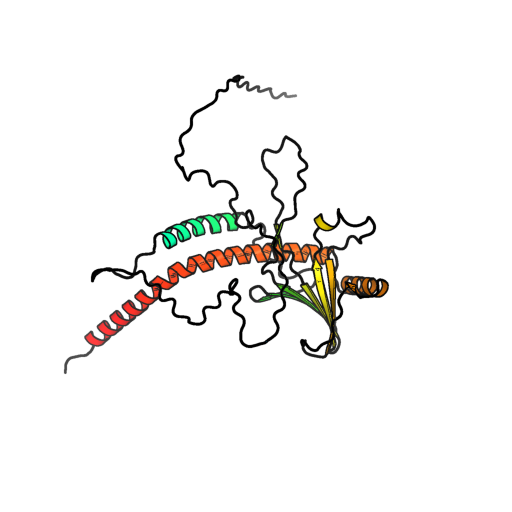ATOM 807 O O . ILE A 1 105 ? 18.208 3.133 -15.394 1.00 92.94 105 ILE A O 1
ATOM 811 N N . SER A 1 106 ? 19.069 3.412 -17.444 1.00 92.50 106 SER A N 1
ATOM 812 C CA . SER A 1 106 ? 20.206 4.209 -16.973 1.00 92.50 106 SER A CA 1
ATOM 813 C C . SER A 1 106 ? 19.796 5.580 -16.431 1.00 92.50 106 SER A C 1
ATOM 815 O O . SER A 1 106 ? 20.459 6.099 -15.529 1.00 92.50 106 SER A O 1
ATOM 817 N N . ALA A 1 107 ? 18.741 6.176 -16.989 1.00 90.81 107 ALA A N 1
ATOM 818 C CA . ALA A 1 107 ? 18.195 7.447 -16.544 1.00 90.81 107 ALA A CA 1
ATOM 819 C C . ALA A 1 107 ? 17.429 7.268 -15.229 1.00 90.81 107 ALA A C 1
ATOM 821 O O . ALA A 1 107 ? 17.723 7.966 -14.259 1.00 90.81 107 ALA A O 1
ATOM 822 N N . GLU A 1 108 ? 16.550 6.272 -15.152 1.00 91.38 108 GLU A N 1
ATOM 823 C CA . GLU A 1 108 ? 15.730 6.000 -13.968 1.00 91.38 108 GLU A CA 1
ATOM 824 C C . GLU A 1 108 ? 16.583 5.623 -12.750 1.00 91.38 108 GLU A C 1
ATOM 826 O O . GLU A 1 108 ? 16.417 6.175 -11.661 1.00 91.38 108 GLU A O 1
ATOM 831 N N . ARG A 1 109 ? 17.625 4.799 -12.937 1.00 90.06 109 ARG A N 1
ATOM 832 C CA . ARG A 1 109 ? 18.582 4.471 -11.863 1.00 90.06 109 ARG A CA 1
ATOM 833 C C . ARG A 1 109 ? 19.366 5.681 -11.339 1.00 90.06 109 ARG A C 1
ATOM 835 O O . ARG A 1 109 ? 19.891 5.621 -10.228 1.00 90.06 109 ARG A O 1
ATOM 842 N N . LYS A 1 110 ? 19.500 6.758 -12.123 1.00 88.62 110 LYS A N 1
ATOM 843 C CA . LYS A 1 110 ? 20.123 8.017 -11.666 1.00 88.62 110 LYS A CA 1
ATOM 844 C C . LYS A 1 110 ? 19.141 8.897 -10.898 1.00 88.62 110 LYS A C 1
ATOM 846 O O . LYS A 1 110 ? 19.588 9.667 -10.054 1.00 88.62 110 LYS A O 1
ATOM 851 N N . LEU A 1 111 ? 17.848 8.798 -11.209 1.00 85.06 111 LEU A N 1
ATOM 852 C CA . LEU A 1 111 ? 16.775 9.537 -10.542 1.00 85.06 111 LEU A CA 1
ATOM 853 C C . LEU A 1 111 ? 16.342 8.888 -9.225 1.00 85.06 111 LEU A C 1
ATOM 855 O O . LEU A 1 111 ? 15.813 9.583 -8.363 1.00 85.06 111 LEU A O 1
ATOM 859 N N . GLN A 1 112 ? 16.602 7.590 -9.053 1.00 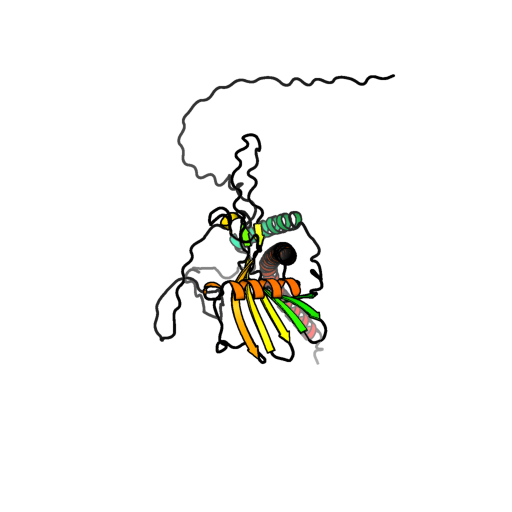81.31 112 GLN A N 1
ATOM 860 C CA . GLN A 1 112 ? 16.291 6.854 -7.833 1.00 81.31 112 GLN A CA 1
ATOM 861 C C . GLN A 1 112 ? 16.959 7.506 -6.605 1.00 81.31 112 GLN A C 1
ATOM 863 O O . GLN A 1 112 ? 18.169 7.379 -6.381 1.00 81.31 112 GLN A O 1
ATOM 868 N N . LYS A 1 113 ? 16.154 8.224 -5.809 1.00 71.88 113 LYS A N 1
ATOM 869 C CA . LYS A 1 113 ? 16.601 9.018 -4.649 1.00 71.88 113 LYS A CA 1
ATOM 870 C C . LYS A 1 113 ? 17.125 8.131 -3.512 1.00 71.88 113 LYS A C 1
ATOM 872 O O . LYS A 1 113 ? 18.095 8.485 -2.841 1.00 71.88 113 LYS A O 1
ATOM 877 N N . SER A 1 114 ? 16.523 6.959 -3.321 1.00 69.56 114 SER A N 1
ATOM 878 C CA . SER A 1 114 ? 16.823 6.007 -2.249 1.00 69.56 114 SER A CA 1
ATOM 879 C C . SER A 1 114 ? 17.250 4.655 -2.836 1.00 69.56 114 SER A C 1
ATOM 881 O O . SER A 1 114 ? 16.512 3.990 -3.550 1.00 69.56 114 SER A O 1
ATOM 883 N N . LYS A 1 115 ? 18.483 4.221 -2.541 1.00 70.12 115 LYS A N 1
ATOM 884 C CA . LYS A 1 115 ? 18.998 2.904 -2.988 1.00 70.12 115 LYS A CA 1
ATOM 885 C C . LYS A 1 115 ? 18.675 1.760 -2.031 1.00 70.12 115 LYS A C 1
ATOM 887 O O . LYS A 1 115 ? 18.976 0.608 -2.329 1.00 70.12 115 LYS A O 1
ATOM 892 N N . LYS A 1 116 ? 18.184 2.084 -0.837 1.00 81.88 116 LYS A N 1
ATOM 893 C CA . LYS A 1 116 ? 17.840 1.115 0.198 1.00 81.88 116 LYS A CA 1
ATOM 894 C C . LYS A 1 116 ? 16.513 1.517 0.798 1.00 81.88 116 LYS A C 1
ATOM 896 O O . LYS A 1 116 ? 16.400 2.611 1.346 1.00 81.88 116 LYS A O 1
ATOM 901 N N . LEU A 1 117 ? 15.558 0.611 0.693 1.00 86.56 117 LEU A N 1
ATOM 902 C CA . LEU A 1 117 ? 14.290 0.726 1.379 1.00 86.56 117 LEU A CA 1
ATOM 903 C C . LEU A 1 117 ? 14.483 0.394 2.861 1.00 86.56 117 LEU A C 1
ATOM 905 O O . LEU A 1 117 ? 15.307 -0.471 3.189 1.00 86.56 117 LEU A O 1
ATOM 909 N N . PRO A 1 118 ? 13.770 1.085 3.762 1.00 89.44 118 PRO A N 1
ATOM 910 C CA . PRO A 1 118 ? 13.764 0.716 5.166 1.00 89.44 118 PRO A CA 1
ATOM 911 C C . PRO A 1 118 ? 13.195 -0.699 5.327 1.00 89.44 118 PRO A C 1
ATOM 913 O O . PRO A 1 118 ? 12.359 -1.140 4.547 1.00 89.44 118 PRO A O 1
ATOM 916 N N . SER A 1 119 ? 13.666 -1.425 6.338 1.00 90.38 119 SER A N 1
ATOM 917 C CA . SER A 1 119 ? 13.128 -2.745 6.703 1.00 90.38 119 SER A CA 1
ATOM 918 C C . SER A 1 119 ? 11.989 -2.662 7.723 1.00 90.38 119 SER A C 1
ATOM 920 O O . SER A 1 119 ? 11.379 -3.677 8.057 1.00 90.38 119 SER A O 1
ATOM 922 N N . GLU A 1 120 ? 11.756 -1.468 8.267 1.00 92.38 120 GLU A N 1
ATOM 923 C CA . GLU A 1 120 ? 10.795 -1.193 9.327 1.00 92.38 120 GLU A CA 1
ATOM 924 C C . GLU A 1 120 ? 10.307 0.258 9.226 1.00 92.38 120 GLU A C 1
ATOM 926 O O . GLU A 1 120 ? 11.100 1.148 8.909 1.00 92.38 120 GLU A O 1
ATOM 931 N N . ILE A 1 121 ? 9.027 0.490 9.516 1.00 91.88 121 ILE A N 1
ATOM 932 C CA . ILE A 1 121 ? 8.400 1.817 9.614 1.00 91.88 121 ILE A CA 1
ATOM 933 C C . ILE A 1 121 ? 7.651 1.857 10.947 1.00 91.88 121 ILE A C 1
ATOM 935 O O . ILE A 1 121 ? 6.765 1.043 11.163 1.00 91.88 121 ILE A O 1
ATOM 939 N N . ASP A 1 122 ? 8.009 2.756 11.863 1.00 89.19 122 ASP A N 1
ATOM 940 C CA . ASP A 1 122 ? 7.285 3.002 13.129 1.00 89.19 122 ASP A CA 1
ATOM 941 C C . ASP A 1 122 ? 6.957 1.749 13.980 1.00 89.19 122 ASP A C 1
ATOM 943 O O . ASP A 1 122 ? 5.903 1.629 14.625 1.00 89.19 122 ASP A O 1
ATOM 947 N N . GLY A 1 123 ? 7.885 0.787 14.016 1.00 90.44 123 GLY A N 1
ATOM 948 C CA . GLY A 1 123 ? 7.706 -0.480 14.732 1.00 90.44 123 GLY A CA 1
ATOM 949 C C . GLY A 1 123 ? 7.060 -1.593 13.903 1.00 90.44 123 GLY A C 1
ATOM 950 O O . GLY A 1 123 ? 6.950 -2.721 14.388 1.00 90.44 123 GLY A O 1
ATOM 951 N N . PHE A 1 124 ? 6.615 -1.299 12.680 1.00 95.12 124 PHE A N 1
ATOM 952 C CA . PHE A 1 124 ? 6.057 -2.271 11.749 1.00 95.12 124 PHE A CA 1
ATOM 953 C C . PHE A 1 124 ? 7.150 -2.862 10.870 1.00 95.12 124 PHE A C 1
ATOM 955 O O . PHE A 1 124 ? 7.845 -2.150 10.144 1.00 95.12 124 PHE A O 1
ATOM 962 N N . LYS A 1 125 ? 7.280 -4.187 10.902 1.00 96.50 125 LYS A N 1
ATOM 963 C CA . LYS A 1 125 ? 8.197 -4.921 10.028 1.00 96.50 125 LYS A CA 1
ATOM 964 C C . LYS A 1 125 ? 7.596 -5.040 8.640 1.00 96.50 125 LYS A C 1
ATOM 966 O O . LYS A 1 125 ? 6.438 -5.423 8.518 1.00 96.50 125 LYS A O 1
ATOM 971 N N . ILE A 1 126 ? 8.406 -4.781 7.622 1.00 96.31 126 ILE A N 1
ATOM 972 C CA . ILE A 1 126 ? 7.963 -4.837 6.230 1.00 96.31 126 ILE A CA 1
ATOM 973 C C . ILE A 1 126 ? 8.190 -6.241 5.669 1.00 96.31 126 ILE A C 1
ATOM 975 O O . ILE A 1 126 ? 9.303 -6.772 5.720 1.00 96.31 126 ILE A O 1
ATOM 979 N N . VAL A 1 127 ? 7.140 -6.821 5.100 1.00 96.19 127 VAL A N 1
ATOM 980 C CA . VAL A 1 127 ? 7.165 -8.045 4.299 1.00 96.19 127 VAL A CA 1
ATOM 981 C C . VAL A 1 127 ? 6.751 -7.669 2.882 1.00 96.19 127 VAL A C 1
ATOM 983 O O . VAL A 1 127 ? 5.763 -6.971 2.688 1.00 96.19 127 VAL A O 1
ATOM 986 N N . ILE A 1 128 ? 7.542 -8.083 1.896 1.00 95.25 128 ILE A N 1
ATOM 987 C CA . ILE A 1 128 ? 7.345 -7.716 0.491 1.00 95.25 128 ILE A CA 1
ATOM 988 C C . ILE A 1 128 ? 7.159 -8.995 -0.321 1.00 95.25 128 ILE A C 1
ATOM 990 O O . ILE A 1 128 ? 8.072 -9.823 -0.387 1.00 95.25 128 ILE A O 1
ATOM 994 N N . GLU A 1 129 ? 6.011 -9.122 -0.979 1.00 94.56 129 GLU A N 1
ATOM 995 C CA . GLU A 1 129 ? 5.653 -10.252 -1.834 1.00 94.56 129 GLU A CA 1
ATOM 996 C C . GLU A 1 129 ? 5.204 -9.758 -3.217 1.00 94.56 129 GLU A C 1
ATOM 998 O O . GLU A 1 129 ? 4.029 -9.541 -3.508 1.00 94.56 129 GLU A O 1
ATOM 1003 N N . GLY A 1 130 ? 6.172 -9.570 -4.119 1.00 93.62 130 GLY A N 1
ATOM 1004 C CA . GLY A 1 130 ? 5.892 -9.021 -5.447 1.00 93.62 130 GLY A CA 1
ATOM 1005 C C . GLY A 1 130 ? 5.435 -7.563 -5.356 1.00 93.62 130 GLY A C 1
ATOM 1006 O O . GLY A 1 130 ? 6.218 -6.712 -4.948 1.00 93.62 130 GLY A O 1
ATOM 1007 N N . SER A 1 131 ? 4.203 -7.266 -5.763 1.00 94.50 131 SER A N 1
ATOM 1008 C CA . SER A 1 131 ? 3.602 -5.928 -5.634 1.00 94.50 131 SER A CA 1
ATOM 1009 C C . SER A 1 131 ? 2.824 -5.730 -4.327 1.00 94.50 131 SER A C 1
ATOM 1011 O O . SER A 1 131 ? 2.370 -4.618 -4.076 1.00 94.50 131 SER A O 1
ATOM 1013 N N . GLU A 1 132 ? 2.629 -6.798 -3.550 1.00 96.62 132 GLU A N 1
ATOM 1014 C CA . GLU A 1 132 ? 1.911 -6.782 -2.276 1.00 96.62 132 GLU A CA 1
ATOM 1015 C C . GLU A 1 132 ? 2.891 -6.531 -1.130 1.00 96.62 132 GLU A C 1
ATOM 1017 O O . GLU A 1 132 ? 3.990 -7.101 -1.101 1.00 96.62 132 GLU A O 1
ATOM 1022 N N . ILE A 1 133 ? 2.516 -5.657 -0.200 1.00 97.06 133 ILE A N 1
ATOM 1023 C CA . ILE A 1 133 ? 3.350 -5.275 0.935 1.00 97.06 133 ILE A CA 1
ATOM 1024 C C . ILE A 1 133 ? 2.519 -5.361 2.206 1.00 97.06 133 ILE A C 1
ATOM 1026 O O . ILE A 1 133 ? 1.439 -4.780 2.286 1.00 97.06 133 ILE A O 1
ATOM 1030 N N . SER A 1 134 ? 3.085 -6.019 3.215 1.00 97.25 134 SER A N 1
ATOM 1031 C CA . SER A 1 134 ? 2.490 -6.168 4.540 1.00 97.25 134 SER A CA 1
ATOM 1032 C C . SER A 1 134 ? 3.394 -5.542 5.597 1.00 97.25 134 SER A C 1
ATOM 1034 O O . SER A 1 134 ? 4.574 -5.885 5.721 1.00 97.25 134 SER A O 1
ATOM 1036 N N . LEU A 1 135 ? 2.847 -4.621 6.382 1.00 97.50 135 LEU A N 1
ATOM 1037 C CA . LEU A 1 135 ? 3.496 -3.992 7.528 1.00 97.50 135 LEU A CA 1
ATOM 1038 C C . LEU A 1 135 ? 2.934 -4.626 8.799 1.00 97.50 135 LEU A C 1
ATOM 1040 O O . LEU A 1 135 ? 1.771 -4.428 9.130 1.00 97.50 135 LEU A O 1
ATOM 1044 N N . VAL A 1 136 ? 3.752 -5.383 9.531 1.00 96.94 136 VAL A N 1
ATOM 1045 C CA . VAL A 1 136 ? 3.281 -6.188 10.668 1.00 96.94 136 VAL A CA 1
ATOM 1046 C C . VAL A 1 136 ? 3.889 -5.703 11.978 1.00 96.94 136 VAL A C 1
ATOM 1048 O O . VAL A 1 136 ? 5.114 -5.662 12.140 1.00 96.94 136 VAL A O 1
ATOM 1051 N N . LYS A 1 137 ? 3.030 -5.422 12.958 1.00 95.94 137 LYS A N 1
ATOM 1052 C CA . LYS A 1 137 ? 3.396 -5.056 14.330 1.00 95.94 137 LYS A CA 1
ATOM 1053 C C . LYS A 1 137 ? 2.662 -5.946 15.324 1.00 95.94 137 LYS A C 1
ATOM 1055 O O . LYS A 1 137 ? 1.461 -6.170 15.222 1.00 95.94 137 LYS A O 1
ATOM 1060 N N . LYS A 1 138 ? 3.393 -6.477 16.305 1.00 93.94 138 LYS A N 1
ATOM 1061 C CA . LYS A 1 138 ? 2.839 -7.349 17.351 1.00 93.94 138 LYS A CA 1
ATOM 1062 C C . LYS A 1 138 ? 2.990 -6.695 18.714 1.00 93.94 138 LYS A C 1
ATOM 1064 O O . LYS A 1 138 ? 4.111 -6.418 19.133 1.00 93.94 138 LYS A O 1
ATOM 1069 N N . ASN A 1 139 ? 1.869 -6.529 19.407 1.00 89.69 139 ASN A N 1
ATOM 1070 C CA . ASN A 1 139 ? 1.774 -5.935 20.734 1.00 89.69 139 ASN A CA 1
ATOM 1071 C C . ASN A 1 139 ? 1.114 -6.937 21.694 1.00 89.69 139 ASN A C 1
ATOM 1073 O O . ASN A 1 139 ? -0.095 -6.910 21.918 1.00 89.69 139 ASN A O 1
ATOM 1077 N N . GLY A 1 140 ? 1.909 -7.843 22.268 1.00 88.19 140 GLY A N 1
ATOM 1078 C CA . GLY A 1 140 ? 1.388 -8.899 23.142 1.00 88.19 140 GLY A CA 1
ATOM 1079 C C . GLY A 1 140 ? 0.460 -9.852 22.384 1.00 88.19 140 GLY A C 1
ATOM 1080 O O . GLY A 1 140 ? 0.903 -10.505 21.441 1.00 88.19 140 GLY A O 1
ATOM 1081 N N . ASP A 1 141 ? -0.810 -9.905 22.792 1.00 88.94 141 ASP A N 1
ATOM 1082 C CA . ASP A 1 141 ? -1.850 -10.753 22.185 1.00 88.94 141 ASP A CA 1
ATOM 1083 C C . ASP A 1 141 ? -2.564 -10.089 20.991 1.00 88.94 141 ASP A C 1
ATOM 1085 O O . ASP A 1 141 ? -3.442 -10.690 20.371 1.00 88.94 141 ASP A O 1
ATOM 1089 N N . GLU A 1 142 ? -2.209 -8.843 20.672 1.00 94.31 142 GLU A N 1
ATOM 1090 C CA . GLU A 1 142 ? -2.723 -8.106 19.522 1.00 94.31 142 GLU A CA 1
ATOM 1091 C C . GLU A 1 142 ? -1.707 -8.119 18.373 1.00 94.31 142 GLU A C 1
ATOM 1093 O O . GLU A 1 142 ? -0.519 -7.844 18.568 1.00 94.31 142 GLU A O 1
ATOM 1098 N N . THR A 1 143 ? -2.179 -8.405 17.160 1.00 95.94 143 THR A N 1
ATOM 1099 C CA . THR A 1 143 ? -1.406 -8.228 15.922 1.00 95.94 143 THR A CA 1
ATOM 1100 C C . THR A 1 143 ? -2.088 -7.171 15.065 1.00 95.94 143 THR A C 1
ATOM 1102 O O . THR A 1 143 ? -3.294 -7.247 14.849 1.00 95.94 143 THR A O 1
ATOM 1105 N N . ILE A 1 144 ? -1.312 -6.186 14.622 1.00 97.19 144 ILE A N 1
ATOM 1106 C CA . ILE A 1 144 ? -1.743 -5.112 13.730 1.00 97.19 144 ILE A CA 1
ATOM 1107 C C . ILE A 1 144 ? -1.000 -5.322 12.416 1.00 97.19 144 ILE A C 1
ATOM 1109 O O . ILE A 1 144 ? 0.233 -5.401 12.407 1.00 97.19 144 ILE A O 1
ATOM 1113 N N . GLU A 1 145 ? -1.745 -5.430 11.331 1.00 97.19 145 GLU A N 1
ATOM 1114 C CA . GLU A 1 145 ? -1.220 -5.654 9.992 1.00 97.19 145 GLU A CA 1
ATOM 1115 C C . GLU A 1 145 ? -1.776 -4.590 9.051 1.00 97.19 145 GLU A C 1
ATOM 1117 O O . GLU A 1 145 ? -2.964 -4.288 9.097 1.00 97.19 145 GLU A O 1
ATOM 1122 N N . VAL A 1 146 ? -0.904 -3.982 8.248 1.00 98.06 146 VAL A N 1
ATOM 1123 C CA . VAL A 1 146 ? -1.296 -3.031 7.205 1.00 98.06 146 VAL A CA 1
ATOM 1124 C C . VAL A 1 146 ? -0.882 -3.592 5.860 1.00 98.06 146 VAL A C 1
ATOM 1126 O O . VAL A 1 146 ? 0.312 -3.772 5.625 1.00 98.06 146 VAL A O 1
ATOM 1129 N N . ASN A 1 147 ? -1.850 -3.842 4.989 1.00 97.88 147 ASN A N 1
ATOM 1130 C CA . ASN A 1 147 ? -1.640 -4.439 3.677 1.00 97.88 147 ASN A CA 1
ATOM 1131 C C . ASN A 1 147 ? -1.944 -3.428 2.580 1.00 97.88 147 ASN A C 1
ATOM 1133 O O . ASN A 1 147 ? -2.936 -2.705 2.651 1.00 97.88 147 ASN A O 1
ATOM 1137 N N . PHE A 1 148 ? -1.080 -3.347 1.576 1.00 97.56 148 PHE A N 1
ATOM 1138 C CA . PHE A 1 148 ? -1.312 -2.494 0.420 1.00 97.56 148 PHE A CA 1
ATOM 1139 C C . PHE A 1 148 ? -0.559 -2.992 -0.809 1.00 97.56 148 PHE A C 1
ATOM 1141 O O . PHE A 1 148 ? 0.468 -3.673 -0.728 1.00 97.56 148 PHE A O 1
ATOM 1148 N N . ASN A 1 149 ? -1.043 -2.558 -1.969 1.00 96.44 149 ASN A N 1
ATOM 1149 C CA . ASN A 1 149 ? -0.505 -2.941 -3.261 1.00 96.44 149 ASN A CA 1
ATOM 1150 C C . ASN A 1 149 ? -0.041 -1.706 -4.040 1.00 96.44 149 ASN A C 1
ATOM 1152 O O . ASN A 1 149 ? -0.751 -0.707 -4.108 1.00 96.44 149 ASN A O 1
ATOM 1156 N N . VAL A 1 150 ? 1.148 -1.775 -4.644 1.00 95.62 150 VAL A N 1
ATOM 1157 C CA . VAL A 1 150 ? 1.725 -0.647 -5.409 1.00 95.62 150 VAL A CA 1
ATOM 1158 C C . VAL A 1 150 ? 1.310 -0.600 -6.879 1.00 95.62 150 VAL A C 1
ATOM 1160 O O . VAL A 1 150 ? 1.753 0.263 -7.632 1.00 95.62 150 VAL A O 1
ATOM 1163 N N . ASN A 1 151 ? 0.489 -1.540 -7.344 1.00 94.12 151 ASN A N 1
ATOM 1164 C CA . ASN A 1 151 ? -0.023 -1.468 -8.705 1.00 94.12 151 ASN A CA 1
ATOM 1165 C C . ASN A 1 151 ? -1.052 -0.343 -8.810 1.00 94.12 151 ASN A C 1
ATOM 1167 O O . ASN A 1 151 ? -1.989 -0.278 -8.020 1.00 94.12 151 ASN A O 1
ATOM 1171 N N . HIS A 1 152 ? -0.928 0.478 -9.854 1.00 91.12 152 HIS A N 1
ATOM 1172 C CA . HIS A 1 152 ? -1.884 1.547 -10.162 1.00 91.12 152 HIS A CA 1
ATOM 1173 C C . HIS A 1 152 ? -2.073 2.575 -9.033 1.00 91.12 152 HIS A C 1
ATOM 1175 O O . HIS A 1 152 ? -3.129 3.191 -8.949 1.00 91.12 152 HIS A O 1
ATOM 1181 N N . SER A 1 153 ? -1.058 2.772 -8.190 1.00 91.38 153 SER A N 1
ATOM 1182 C CA . SER A 1 153 ? -1.118 3.678 -7.040 1.00 91.38 153 SER A CA 1
ATOM 1183 C C . SER A 1 153 ? -0.448 5.034 -7.272 1.00 91.38 153 SER A C 1
ATOM 1185 O O . SER A 1 153 ? -0.486 5.877 -6.387 1.00 91.38 153 SER A O 1
ATOM 1187 N N . VAL A 1 154 ? 0.212 5.264 -8.411 1.00 90.88 154 VAL A N 1
ATOM 1188 C CA . VAL A 1 154 ? 0.928 6.524 -8.672 1.00 90.88 154 VAL A CA 1
ATOM 1189 C C . VAL A 1 154 ? -0.038 7.631 -9.082 1.00 90.88 154 VAL A C 1
ATOM 1191 O O . VAL A 1 154 ? -0.665 7.550 -10.137 1.00 90.88 154 VAL A O 1
ATOM 1194 N N . ASP A 1 155 ? -0.045 8.703 -8.294 1.00 84.44 155 ASP A N 1
ATOM 1195 C CA . ASP A 1 155 ? -0.743 9.954 -8.563 1.00 84.44 155 ASP A CA 1
ATOM 1196 C C . ASP A 1 155 ? 0.251 11.105 -8.763 1.00 84.44 155 ASP A C 1
ATOM 1198 O O . ASP A 1 155 ? 1.364 11.119 -8.228 1.00 84.44 155 ASP A O 1
ATOM 1202 N N . THR A 1 156 ? -0.159 12.106 -9.543 1.00 78.62 156 THR A N 1
ATOM 1203 C CA . THR A 1 156 ? 0.595 13.356 -9.704 1.00 78.62 156 THR A CA 1
ATOM 1204 C C . THR A 1 156 ? -0.078 14.441 -8.884 1.00 78.62 156 THR A C 1
ATOM 1206 O O . THR A 1 156 ? -1.237 14.771 -9.143 1.00 78.62 156 THR A O 1
ATOM 1209 N N . ASP A 1 157 ? 0.646 15.023 -7.930 1.00 66.44 157 ASP A N 1
ATOM 1210 C CA . ASP A 1 157 ? 0.153 16.213 -7.249 1.00 66.44 157 ASP A CA 1
ATOM 1211 C C . ASP A 1 157 ? 0.046 17.360 -8.266 1.00 66.44 157 ASP A C 1
ATOM 1213 O O . ASP A 1 157 ? 1.042 17.699 -8.917 1.00 66.44 157 ASP A O 1
ATOM 1217 N N . PRO A 1 158 ? -1.145 17.954 -8.468 1.00 58.28 158 PRO A N 1
ATOM 1218 C CA . PRO A 1 158 ? -1.268 19.100 -9.347 1.00 58.28 158 PRO A CA 1
ATOM 1219 C C . PRO A 1 158 ? -0.497 20.260 -8.719 1.00 58.28 158 PRO A C 1
ATOM 1221 O O . PRO A 1 158 ? -0.848 20.757 -7.653 1.00 58.28 158 PRO A O 1
ATOM 1224 N N . VAL A 1 159 ? 0.573 20.683 -9.387 1.00 55.59 159 VAL A N 1
ATOM 1225 C CA . VAL A 1 159 ? 1.252 21.937 -9.067 1.00 55.59 159 VAL A CA 1
ATOM 1226 C C . VAL A 1 159 ? 0.322 23.042 -9.530 1.00 55.59 159 VAL A C 1
ATOM 1228 O O . VAL A 1 159 ? 0.114 23.207 -10.736 1.00 55.59 159 VAL A O 1
ATOM 1231 N N . GLU A 1 160 ? -0.274 23.779 -8.592 1.00 52.78 160 GLU A N 1
ATOM 1232 C CA . GLU A 1 160 ? -0.832 25.076 -8.949 1.00 52.78 160 GLU A CA 1
ATOM 1233 C C . GLU A 1 160 ? 0.314 25.905 -9.534 1.00 52.78 160 GLU A C 1
ATOM 1235 O O . GLU A 1 160 ? 1.362 26.038 -8.896 1.00 52.78 160 GLU A O 1
ATOM 1240 N N . PRO A 1 161 ? 0.182 26.427 -10.763 1.00 44.88 161 PRO A N 1
ATOM 1241 C CA . PRO A 1 161 ? 1.200 27.290 -11.311 1.00 44.88 161 PRO A CA 1
ATOM 1242 C C . PRO A 1 161 ? 1.140 28.608 -10.537 1.00 44.88 161 PRO A C 1
ATOM 1244 O O . PRO A 1 161 ? 0.428 29.530 -10.928 1.00 44.88 161 PRO A O 1
ATOM 1247 N N . GLU A 1 162 ? 1.902 28.727 -9.451 1.00 43.59 162 GLU A N 1
ATOM 1248 C CA . GLU A 1 162 ? 2.355 30.035 -9.000 1.00 43.59 162 GLU A CA 1
ATOM 1249 C C . GLU A 1 162 ? 3.258 30.564 -10.114 1.00 43.59 162 GLU A C 1
ATOM 1251 O O . GLU A 1 162 ? 4.426 30.202 -10.255 1.00 43.59 162 GLU A O 1
ATOM 1256 N N . ILE A 1 163 ? 2.656 31.345 -11.011 1.00 42.84 163 ILE A N 1
ATOM 1257 C CA . ILE A 1 163 ? 3.320 31.943 -12.163 1.00 42.84 163 ILE A CA 1
ATOM 1258 C C . ILE A 1 163 ? 4.243 33.051 -11.641 1.00 42.84 163 ILE A C 1
ATOM 1260 O O . ILE A 1 163 ? 3.969 34.234 -11.824 1.00 42.84 163 ILE A O 1
ATOM 1264 N N . GLU A 1 164 ? 5.348 32.698 -10.988 1.00 46.44 164 GLU A N 1
ATOM 1265 C CA . GLU A 1 164 ? 6.486 33.601 -10.916 1.00 46.44 164 GLU A CA 1
ATOM 1266 C C . GLU A 1 164 ? 7.163 33.588 -12.297 1.00 46.44 164 GLU A C 1
ATOM 1268 O O . GLU A 1 164 ? 7.689 32.555 -12.723 1.00 46.44 164 GLU A O 1
ATOM 1273 N N . PRO A 1 165 ? 7.171 34.710 -13.043 1.00 48.94 165 PRO A N 1
ATOM 1274 C CA . PRO A 1 165 ? 7.618 34.765 -14.439 1.00 48.94 165 PRO A CA 1
ATOM 1275 C C . PRO A 1 165 ? 9.147 34.631 -14.617 1.00 48.94 165 PRO A C 1
ATOM 1277 O O . PRO A 1 165 ? 9.697 35.117 -15.606 1.00 48.94 165 PRO A O 1
ATOM 1280 N N . THR A 1 166 ? 9.846 33.989 -13.676 1.00 54.88 166 THR A N 1
ATOM 1281 C CA . THR A 1 166 ? 11.315 33.945 -13.600 1.00 54.88 166 THR A CA 1
ATOM 1282 C C . THR A 1 166 ? 11.921 32.539 -13.543 1.00 54.88 166 THR A C 1
ATOM 1284 O O . THR A 1 166 ? 13.145 32.424 -13.563 1.00 54.88 166 THR A O 1
ATOM 1287 N N . MET A 1 167 ? 11.121 31.467 -13.509 1.00 43.41 167 MET A N 1
ATOM 1288 C CA . MET A 1 167 ? 11.631 30.088 -13.501 1.00 43.41 167 MET A CA 1
ATOM 1289 C C . MET A 1 167 ? 11.485 29.445 -14.890 1.00 43.41 167 MET A C 1
ATOM 1291 O O . MET A 1 167 ? 10.406 29.025 -15.295 1.00 43.41 167 MET A O 1
ATOM 1295 N N . ASP A 1 168 ? 12.599 29.332 -15.621 1.00 48.66 168 ASP A N 1
ATOM 1296 C CA . ASP A 1 168 ? 12.716 28.717 -16.963 1.00 48.66 168 ASP A CA 1
ATOM 1297 C C . ASP A 1 168 ? 12.466 27.187 -16.993 1.00 48.66 168 ASP A C 1
ATOM 1299 O O . ASP A 1 168 ? 12.770 26.507 -17.980 1.00 48.66 168 ASP A O 1
ATOM 1303 N N . LYS A 1 169 ? 11.925 26.602 -15.920 1.00 47.72 169 LYS A N 1
ATOM 1304 C CA . LYS A 1 169 ? 11.642 25.170 -15.834 1.00 47.72 169 LYS A CA 1
ATOM 1305 C C . LYS A 1 169 ? 10.295 24.957 -15.140 1.00 47.72 169 LYS A C 1
ATOM 1307 O O . LYS A 1 169 ? 10.196 25.298 -13.967 1.00 47.72 169 LYS A O 1
ATOM 1312 N N . PRO A 1 170 ? 9.275 24.402 -15.822 1.00 44.94 170 PRO A N 1
ATOM 1313 C CA . PRO A 1 170 ? 8.056 23.999 -15.139 1.00 44.94 170 PRO A CA 1
ATOM 1314 C C . PRO A 1 170 ? 8.429 22.940 -14.096 1.00 44.94 170 PRO A C 1
ATOM 1316 O O . PRO A 1 170 ? 8.979 21.891 -14.451 1.00 44.94 170 PRO A O 1
ATOM 1319 N N . GLU A 1 171 ? 8.188 23.233 -12.818 1.00 44.31 171 GLU A N 1
ATOM 1320 C CA . GLU A 1 171 ? 8.163 22.213 -11.775 1.00 44.31 171 GLU A CA 1
ATOM 1321 C C . GLU A 1 171 ? 6.939 21.343 -12.050 1.00 44.31 171 GLU A C 1
ATOM 1323 O O . GLU A 1 171 ? 5.805 21.694 -11.745 1.00 44.31 171 GLU A O 1
ATOM 1328 N N . LEU A 1 172 ? 7.167 20.238 -12.759 1.00 51.56 172 LEU A N 1
ATOM 1329 C CA . LEU A 1 172 ? 6.187 19.172 -12.860 1.00 51.56 172 LEU A CA 1
ATOM 1330 C C . LEU A 1 172 ? 6.037 18.572 -11.456 1.00 51.56 172 LEU A C 1
ATOM 1332 O O . LEU A 1 172 ? 7.053 18.330 -10.801 1.00 51.56 172 LEU A O 1
ATOM 1336 N N . GLY A 1 173 ? 4.797 18.372 -11.008 1.00 62.38 173 GLY A N 1
ATOM 1337 C CA . GLY A 1 173 ? 4.506 17.857 -9.671 1.00 62.38 173 GLY A CA 1
ATOM 1338 C C . GLY A 1 173 ? 5.271 16.588 -9.349 1.00 62.38 173 GLY A C 1
ATOM 1339 O O . GLY A 1 173 ? 5.498 15.741 -10.217 1.00 62.38 173 GLY A O 1
ATOM 1340 N N . GLU A 1 174 ? 5.696 16.475 -8.092 1.00 74.25 174 GLU A N 1
ATOM 1341 C CA . GLU A 1 174 ? 6.275 15.234 -7.606 1.00 74.25 174 GLU A CA 1
ATOM 1342 C C . GLU A 1 174 ? 5.205 14.146 -7.675 1.00 74.25 174 GLU A C 1
ATOM 1344 O O . GLU A 1 174 ? 4.088 14.304 -7.184 1.00 74.25 174 GLU A O 1
ATOM 1349 N N . MET A 1 175 ? 5.542 13.046 -8.333 1.00 83.94 175 MET A N 1
ATOM 1350 C CA . MET A 1 175 ? 4.659 11.898 -8.411 1.00 83.94 175 MET A CA 1
ATOM 1351 C C . MET A 1 175 ? 4.860 11.032 -7.188 1.00 83.94 175 MET A C 1
ATOM 1353 O O . MET A 1 175 ? 5.993 10.704 -6.823 1.00 83.94 175 MET A O 1
ATOM 1357 N N . LYS A 1 176 ? 3.746 10.672 -6.565 1.00 89.94 176 LYS A N 1
ATOM 1358 C CA . LYS A 1 176 ? 3.717 9.924 -5.318 1.00 89.94 176 LYS A CA 1
ATOM 1359 C C . LYS A 1 176 ? 2.820 8.714 -5.486 1.00 89.94 176 LYS A C 1
ATOM 1361 O O . LYS A 1 176 ? 1.740 8.802 -6.059 1.00 89.94 176 LYS A O 1
ATOM 1366 N N . SER A 1 177 ? 3.274 7.582 -4.971 1.00 92.81 177 SER A N 1
ATOM 1367 C CA . SER A 1 177 ? 2.462 6.379 -4.871 1.00 92.81 177 SER A CA 1
ATOM 1368 C C . SER A 1 177 ? 1.585 6.464 -3.623 1.00 92.81 177 SER A C 1
ATOM 1370 O O . SER A 1 177 ? 2.088 6.486 -2.499 1.00 92.81 177 SER A O 1
ATOM 1372 N N . ARG A 1 178 ? 0.274 6.521 -3.843 1.00 94.00 178 ARG A N 1
ATOM 1373 C CA . ARG A 1 178 ? -0.810 6.686 -2.873 1.00 94.00 178 ARG A CA 1
ATOM 1374 C C . ARG A 1 178 ? -1.755 5.479 -2.914 1.00 94.00 178 ARG A C 1
ATOM 1376 O O . ARG A 1 178 ? -2.881 5.575 -3.397 1.00 94.00 178 ARG A O 1
ATOM 1383 N N . PRO A 1 179 ? -1.289 4.298 -2.484 1.00 95.19 179 PRO A N 1
ATOM 1384 C CA . PRO A 1 179 ? -2.113 3.103 -2.528 1.00 95.19 179 PRO A CA 1
ATOM 1385 C C . PRO A 1 179 ? -3.244 3.187 -1.498 1.00 95.19 179 PRO A C 1
ATOM 1387 O O . PRO A 1 179 ? -3.071 3.718 -0.400 1.00 95.19 179 PRO A O 1
ATOM 1390 N N . THR A 1 180 ? -4.385 2.588 -1.827 1.00 95.94 180 THR A N 1
ATOM 1391 C CA . THR A 1 180 ? -5.356 2.174 -0.809 1.00 95.94 180 THR A CA 1
ATOM 1392 C C . THR A 1 180 ? -4.713 1.121 0.083 1.00 95.94 180 THR A C 1
ATOM 1394 O O . THR A 1 180 ? -3.986 0.254 -0.413 1.00 95.94 180 THR A O 1
ATOM 1397 N N . PHE A 1 181 ? -4.987 1.178 1.380 1.00 97.75 181 PHE A N 1
ATOM 1398 C CA . PHE A 1 181 ? -4.400 0.263 2.349 1.00 97.75 181 PHE A CA 1
ATOM 1399 C C . PHE A 1 181 ? -5.459 -0.300 3.289 1.00 97.75 181 PHE A C 1
ATOM 1401 O O . PHE A 1 181 ? -6.449 0.352 3.614 1.00 97.75 181 PHE A O 1
ATOM 1408 N N . GLU A 1 182 ? -5.239 -1.529 3.728 1.00 97.94 182 GLU A N 1
ATOM 1409 C CA . GLU A 1 182 ? -6.116 -2.258 4.631 1.00 97.94 182 GLU A CA 1
ATOM 1410 C C . GLU A 1 182 ? -5.428 -2.396 5.982 1.00 97.94 182 GLU A C 1
ATOM 1412 O O . GLU A 1 182 ? -4.274 -2.811 6.044 1.00 97.94 182 GLU A O 1
ATOM 1417 N N . VAL A 1 183 ? -6.115 -2.045 7.066 1.00 98.06 183 VAL A N 1
ATOM 1418 C CA . VAL A 1 183 ? -5.624 -2.206 8.436 1.00 98.06 183 VAL A CA 1
ATOM 1419 C C . VAL A 1 183 ? -6.410 -3.316 9.113 1.00 98.06 183 VAL A C 1
ATOM 1421 O O . VAL A 1 183 ? -7.610 -3.184 9.339 1.00 98.06 183 VAL A O 1
ATOM 1424 N N . GLU A 1 184 ? -5.728 -4.382 9.506 1.00 97.44 184 GLU A N 1
ATOM 1425 C CA . GLU A 1 184 ? -6.294 -5.482 10.276 1.00 97.44 184 GLU A CA 1
ATOM 1426 C C . GLU A 1 184 ? -5.777 -5.457 11.715 1.00 97.44 184 GLU A C 1
ATOM 1428 O O . GLU A 1 184 ? -4.579 -5.561 11.981 1.00 97.44 184 GLU A O 1
ATOM 1433 N N . ILE A 1 185 ? -6.699 -5.358 12.673 1.00 97.31 185 ILE A N 1
ATOM 1434 C CA . ILE A 1 185 ? -6.412 -5.485 14.102 1.00 97.31 185 ILE A CA 1
ATOM 1435 C C . ILE A 1 185 ? -6.965 -6.829 14.573 1.00 97.31 185 ILE A C 1
ATOM 1437 O O . ILE A 1 185 ? -8.173 -6.981 14.781 1.00 97.31 185 ILE A O 1
ATOM 1441 N N . ASN A 1 186 ? -6.083 -7.807 14.776 1.00 96.12 186 ASN A N 1
ATOM 1442 C CA . ASN A 1 186 ? -6.450 -9.124 15.284 1.00 96.12 186 ASN A CA 1
ATOM 1443 C C . ASN A 1 186 ? -6.243 -9.218 16.800 1.00 96.12 186 ASN A C 1
ATOM 1445 O O . ASN A 1 186 ? -5.148 -8.967 17.313 1.00 96.12 186 ASN A O 1
ATOM 1449 N N . ARG A 1 187 ? -7.291 -9.641 17.512 1.00 94.06 187 ARG A N 1
ATOM 1450 C CA . ARG A 1 187 ? -7.248 -10.000 18.933 1.00 94.06 187 ARG A CA 1
ATOM 1451 C C . ARG A 1 187 ? -8.002 -11.300 19.163 1.00 94.06 187 ARG A C 1
ATOM 1453 O O . ARG A 1 187 ? -9.189 -11.396 18.858 1.00 94.06 187 ARG A O 1
ATOM 1460 N N . ALA A 1 188 ? -7.329 -12.287 19.752 1.00 88.12 188 ALA A N 1
ATOM 1461 C CA . ALA A 1 188 ? -7.934 -13.566 20.138 1.00 88.12 188 ALA A CA 1
ATOM 1462 C C . ALA A 1 188 ? -8.742 -14.255 19.007 1.00 88.12 188 ALA A C 1
ATOM 1464 O O . ALA A 1 188 ? -9.766 -14.886 19.264 1.00 88.12 188 ALA A O 1
ATOM 1465 N N . GLY A 1 189 ? -8.294 -14.129 17.750 1.00 87.25 189 GLY A N 1
ATOM 1466 C CA . GLY A 1 189 ? -8.947 -14.738 16.585 1.00 87.25 189 GLY A CA 1
ATOM 1467 C C . GLY A 1 189 ? -10.137 -13.956 16.014 1.00 87.25 189 GLY A C 1
ATOM 1468 O O . GLY A 1 189 ? -10.741 -14.416 15.043 1.00 87.25 189 GLY A O 1
ATOM 1469 N N . GLN A 1 190 ? -10.464 -12.790 16.579 1.00 94.25 190 GLN A N 1
ATOM 1470 C CA . GLN A 1 190 ? -11.359 -11.812 15.963 1.00 94.25 190 GLN A CA 1
ATOM 1471 C C . GLN A 1 190 ? -10.532 -10.723 15.282 1.00 94.25 190 GLN A C 1
ATOM 1473 O O . GLN A 1 190 ? -9.598 -10.200 15.893 1.00 94.25 190 GLN A O 1
ATOM 1478 N N . THR A 1 191 ? -10.900 -10.362 14.057 1.00 97.00 191 THR A N 1
ATOM 1479 C CA . THR A 1 191 ? -10.264 -9.277 13.309 1.00 97.00 191 THR A CA 1
ATOM 1480 C C . THR A 1 191 ? -11.261 -8.152 13.080 1.00 97.00 191 THR A C 1
ATOM 1482 O O . THR A 1 191 ? -12.367 -8.380 12.581 1.00 97.00 191 THR A O 1
ATOM 1485 N N . LEU A 1 192 ? -10.844 -6.940 13.440 1.00 97.38 192 LEU A N 1
ATOM 1486 C CA . LEU A 1 192 ? -11.462 -5.697 13.001 1.00 97.38 192 LEU A CA 1
ATOM 1487 C C . LEU A 1 192 ? -10.620 -5.149 11.846 1.00 97.38 192 LEU A C 1
ATOM 1489 O O . LEU A 1 192 ? -9.449 -4.833 12.048 1.00 97.38 192 LEU A O 1
ATOM 1493 N N . GLY A 1 193 ? -11.208 -5.107 10.655 1.00 97.56 193 GLY A N 1
ATOM 1494 C CA . GLY A 1 193 ? -10.576 -4.648 9.425 1.00 97.56 193 GLY A CA 1
ATOM 1495 C C . GLY A 1 193 ? -11.102 -3.280 9.002 1.00 97.56 193 GLY A C 1
ATOM 1496 O O . GLY A 1 193 ? -12.302 -3.014 9.116 1.00 97.56 193 GLY A O 1
ATOM 1497 N N . PHE A 1 194 ? -10.207 -2.446 8.492 1.00 98.31 194 PHE A N 1
ATOM 1498 C CA . PHE A 1 194 ? -10.503 -1.146 7.901 1.00 98.31 194 PHE A CA 1
ATOM 1499 C C . PHE A 1 194 ? -9.907 -1.094 6.501 1.00 98.31 194 PHE A C 1
ATOM 1501 O O . PHE A 1 194 ? -8.737 -1.422 6.334 1.00 98.31 194 PHE A O 1
ATOM 1508 N N . THR A 1 195 ? -10.675 -0.647 5.518 1.00 98.00 195 THR A N 1
ATOM 1509 C CA . THR A 1 195 ? -10.144 -0.240 4.214 1.00 98.00 195 THR A CA 1
ATOM 1510 C C . THR A 1 195 ? -10.041 1.274 4.210 1.00 98.00 195 THR A C 1
ATOM 1512 O O . THR A 1 195 ? -11.021 1.953 4.517 1.00 98.00 195 THR A O 1
ATOM 1515 N N . CYS A 1 196 ? -8.863 1.790 3.878 1.00 97.19 196 CYS A N 1
ATOM 1516 C CA . CYS A 1 196 ? -8.552 3.209 3.922 1.00 97.19 196 CYS A CA 1
ATOM 1517 C C . CYS A 1 196 ? -7.998 3.701 2.581 1.00 97.19 196 CYS A C 1
ATOM 1519 O O . CYS A 1 196 ? -7.248 2.996 1.894 1.00 97.19 196 CYS A O 1
ATOM 1521 N N . SER A 1 197 ? -8.289 4.958 2.256 1.00 94.44 197 SER A N 1
ATOM 1522 C CA . SER A 1 197 ? -7.720 5.663 1.108 1.00 94.44 197 SER A CA 1
ATOM 1523 C C . SER A 1 197 ? -7.041 6.953 1.542 1.00 94.44 197 SER A C 1
ATOM 1525 O O . SER A 1 197 ? -7.453 7.623 2.488 1.00 94.44 197 SER A O 1
ATOM 1527 N N . THR A 1 198 ? -5.947 7.295 0.865 1.00 90.81 198 THR A N 1
ATOM 1528 C CA . THR A 1 198 ? -5.216 8.537 1.122 1.00 90.81 198 THR A CA 1
ATOM 1529 C C . THR A 1 198 ? -5.917 9.716 0.461 1.00 90.81 198 THR A C 1
ATOM 1531 O O . THR A 1 198 ? -6.325 9.628 -0.699 1.00 90.81 198 THR A O 1
ATOM 1534 N N . VAL A 1 199 ? -5.979 10.849 1.151 1.00 84.94 199 VAL A N 1
ATOM 1535 C CA . VAL A 1 199 ? -6.560 12.083 0.619 1.00 84.94 199 VAL A CA 1
ATOM 1536 C C . VAL A 1 199 ? -5.464 12.915 -0.035 1.00 84.94 199 VAL A C 1
ATOM 1538 O O . VAL A 1 199 ? -4.444 13.228 0.578 1.00 84.94 199 VAL A O 1
ATOM 1541 N N . SER A 1 200 ? -5.664 13.295 -1.298 1.00 70.00 200 SER A N 1
ATOM 1542 C CA . SER A 1 200 ? -4.746 14.215 -1.972 1.00 70.00 200 SER A CA 1
ATOM 1543 C C . SER A 1 200 ? -4.925 15.643 -1.429 1.00 70.00 200 SER A C 1
ATOM 1545 O O . SER A 1 200 ? -6.068 16.108 -1.356 1.00 70.00 200 SER A O 1
ATOM 1547 N N . PRO A 1 201 ? -3.841 16.397 -1.156 1.00 59.66 201 PRO A N 1
ATOM 1548 C CA . PRO A 1 201 ? -3.914 17.797 -0.714 1.00 59.66 201 PRO A CA 1
ATOM 1549 C C . PRO A 1 201 ? -4.732 18.686 -1.663 1.00 59.66 201 PRO A C 1
ATOM 1551 O O . PRO A 1 201 ? -5.407 19.622 -1.243 1.00 59.66 201 PRO A O 1
ATOM 1554 N N . SER A 1 202 ? -4.737 18.354 -2.956 1.00 53.31 202 SER A N 1
ATOM 1555 C CA . SER A 1 202 ? -5.515 19.058 -3.980 1.00 53.31 202 SER A CA 1
ATOM 1556 C C . SER A 1 202 ? -7.035 18.944 -3.815 1.00 53.31 202 SER A C 1
ATOM 1558 O O . SER A 1 202 ? -7.765 19.789 -4.324 1.00 53.31 202 SER A O 1
ATOM 1560 N N . HIS A 1 203 ? -7.528 17.931 -3.096 1.00 48.94 203 HIS A N 1
ATOM 1561 C CA . HIS A 1 203 ? -8.958 17.760 -2.823 1.00 48.94 203 HIS A CA 1
ATOM 1562 C C . HIS A 1 203 ? -9.418 18.543 -1.583 1.00 48.94 203 HIS A C 1
ATOM 1564 O O . HIS A 1 203 ? -10.613 18.792 -1.436 1.00 48.94 203 HIS A O 1
ATOM 1570 N N . GLN A 1 204 ? -8.488 18.991 -0.732 1.00 49.78 204 GLN A N 1
ATOM 1571 C CA . GLN A 1 204 ? -8.791 19.740 0.494 1.00 49.78 204 GLN A CA 1
ATOM 1572 C C . GLN A 1 204 ? -9.120 21.220 0.223 1.00 49.78 204 GLN A C 1
ATOM 1574 O O . GLN A 1 204 ? -9.790 21.860 1.024 1.00 49.78 204 GLN A O 1
ATOM 1579 N N . GLN A 1 205 ? -8.716 21.776 -0.926 1.00 46.19 205 GLN A N 1
ATOM 1580 C CA . GLN A 1 205 ? -8.946 23.194 -1.248 1.00 46.19 205 GLN A CA 1
ATOM 1581 C C . GLN A 1 205 ? -10.372 23.510 -1.743 1.00 46.19 205 GLN A C 1
ATOM 1583 O O . GLN A 1 205 ? -10.758 24.675 -1.808 1.00 46.19 205 GLN A O 1
ATOM 1588 N N . GLY A 1 206 ? -11.167 22.495 -2.107 1.00 46.00 206 GLY A N 1
ATOM 1589 C CA . GLY A 1 206 ? -12.486 22.679 -2.730 1.00 46.00 206 GLY A CA 1
ATOM 1590 C C . GLY A 1 206 ? -13.698 22.401 -1.836 1.00 46.00 206 GLY A C 1
ATOM 1591 O O . GLY A 1 206 ? -14.821 22.711 -2.236 1.00 46.00 206 GLY A O 1
ATOM 1592 N N . GLN A 1 207 ? -13.512 21.806 -0.655 1.00 43.22 207 GLN A N 1
ATOM 1593 C CA . GLN A 1 207 ? -14.614 21.350 0.196 1.00 43.22 207 GLN A CA 1
ATOM 1594 C C . GLN A 1 207 ? -14.410 21.810 1.642 1.00 43.22 207 GLN A C 1
ATOM 1596 O O . GLN A 1 207 ? -13.637 21.212 2.367 1.00 43.22 207 GLN A O 1
ATOM 1601 N N . GLN A 1 208 ? -15.136 22.876 2.003 1.00 38.00 208 GLN A N 1
ATOM 1602 C CA . GLN A 1 208 ? -15.547 23.312 3.351 1.00 38.00 208 GLN A CA 1
ATOM 1603 C C . GLN A 1 208 ? -14.463 23.365 4.453 1.00 38.00 208 GLN A C 1
ATOM 1605 O O . GLN A 1 208 ? -13.866 22.370 4.840 1.00 38.00 208 GLN A O 1
ATOM 1610 N N . GLU A 1 209 ? -14.304 24.560 5.031 1.00 39.66 209 GLU A N 1
ATOM 1611 C CA . GLU A 1 209 ? -13.329 24.988 6.058 1.00 39.66 209 GLU A CA 1
ATOM 1612 C C . GLU A 1 209 ? -13.372 24.239 7.420 1.00 39.66 209 GLU A C 1
ATOM 1614 O O . GLU A 1 209 ? -12.837 24.734 8.408 1.00 39.66 209 GLU A O 1
ATOM 1619 N N . GLU A 1 210 ? -13.959 23.042 7.496 1.00 43.03 210 GLU A N 1
ATOM 1620 C CA . GLU A 1 210 ? -13.994 22.180 8.693 1.00 43.03 210 GLU A CA 1
ATOM 1621 C C . GLU A 1 210 ? -13.577 20.721 8.404 1.00 43.03 210 GLU A C 1
ATOM 1623 O O . GLU A 1 210 ? -13.788 19.840 9.235 1.00 43.03 210 GLU A O 1
ATOM 1628 N N . SER A 1 211 ? -12.975 20.432 7.243 1.00 48.31 211 SER A N 1
ATOM 1629 C CA . SER A 1 211 ? -12.423 19.098 6.983 1.00 48.31 211 SER A CA 1
ATOM 1630 C C . SER A 1 211 ? -11.176 18.883 7.841 1.00 48.31 211 SER A C 1
ATOM 1632 O O . SER A 1 211 ? -10.193 19.616 7.721 1.00 48.31 211 SER A O 1
ATOM 1634 N N . TYR A 1 212 ? -11.223 17.882 8.717 1.00 54.56 212 TYR A N 1
ATOM 1635 C CA . TYR A 1 212 ? -10.088 17.415 9.506 1.00 54.56 212 TYR A CA 1
ATOM 1636 C C . TYR A 1 212 ? -8.857 17.255 8.600 1.00 54.56 212 TYR A C 1
ATOM 1638 O O . TYR A 1 212 ? -8.967 16.755 7.478 1.00 54.56 212 TYR A O 1
ATOM 1646 N N . ASN A 1 213 ? -7.693 17.717 9.070 1.00 72.56 213 ASN A N 1
ATOM 1647 C CA . ASN A 1 213 ? -6.410 17.664 8.351 1.00 72.56 213 ASN A CA 1
ATOM 1648 C C . ASN A 1 213 ? -5.844 16.230 8.292 1.00 72.56 213 ASN A C 1
ATOM 1650 O O . ASN A 1 213 ? -4.646 16.019 8.492 1.00 72.56 213 ASN A O 1
ATOM 1654 N N . ASP A 1 214 ? -6.704 15.243 8.070 1.00 84.44 214 ASP A N 1
ATOM 1655 C CA . ASP A 1 214 ? -6.321 13.847 7.978 1.00 84.44 214 ASP A CA 1
ATOM 1656 C C . ASP A 1 214 ? -5.802 13.537 6.576 1.00 84.44 214 ASP A C 1
ATOM 1658 O O . ASP A 1 214 ? -6.337 13.983 5.556 1.00 84.44 214 ASP A O 1
ATOM 1662 N N . LEU A 1 215 ? -4.715 12.769 6.526 1.00 89.75 215 LEU A N 1
ATOM 1663 C CA . LEU A 1 215 ? -4.083 12.338 5.279 1.00 89.75 215 LEU A CA 1
ATOM 1664 C C . LEU A 1 215 ? -4.774 11.118 4.667 1.00 89.75 215 LEU A C 1
ATOM 1666 O O . LEU A 1 215 ? -4.428 10.702 3.560 1.00 89.75 215 LEU A O 1
ATOM 1670 N N . PHE A 1 216 ? -5.738 10.534 5.372 1.00 94.38 216 PHE A N 1
ATOM 1671 C CA . PHE A 1 216 ? -6.484 9.367 4.935 1.00 94.38 216 PHE A CA 1
ATOM 1672 C C . PHE A 1 216 ? -7.900 9.368 5.511 1.00 94.38 216 PHE A C 1
ATOM 1674 O O . PHE A 1 216 ? -8.192 10.063 6.482 1.00 94.38 216 PHE A O 1
ATOM 1681 N N . LEU A 1 217 ? -8.765 8.562 4.906 1.00 94.44 217 LEU A N 1
ATOM 1682 C CA . LEU A 1 217 ? -10.137 8.337 5.340 1.00 94.44 217 LEU A CA 1
ATOM 1683 C C . LEU A 1 217 ? -10.458 6.842 5.371 1.00 94.44 217 LEU A C 1
ATOM 1685 O O . LEU A 1 217 ? -9.786 6.044 4.716 1.00 94.44 217 LEU A O 1
ATOM 1689 N N . ILE A 1 218 ? -11.468 6.469 6.157 1.00 96.12 218 ILE A N 1
ATOM 1690 C CA . ILE A 1 218 ? -11.961 5.090 6.248 1.00 96.12 218 ILE A CA 1
ATOM 1691 C C . ILE A 1 218 ? -13.075 4.909 5.214 1.00 96.12 218 ILE A C 1
ATOM 1693 O O . ILE A 1 218 ? -14.138 5.515 5.334 1.00 96.12 218 ILE A O 1
ATOM 1697 N N . ASP A 1 219 ? -12.850 4.040 4.232 1.00 96.62 219 ASP A N 1
ATOM 1698 C CA . ASP A 1 219 ? -13.816 3.701 3.184 1.00 96.62 219 ASP A CA 1
ATOM 1699 C C . ASP A 1 219 ? -14.767 2.582 3.611 1.00 96.62 219 ASP A C 1
ATOM 1701 O O . ASP A 1 219 ? -15.959 2.611 3.300 1.00 96.62 219 ASP A O 1
ATOM 1705 N N . GLU A 1 220 ? -14.256 1.573 4.317 1.00 97.44 220 GLU A N 1
ATOM 1706 C CA . GLU A 1 220 ? -15.029 0.401 4.723 1.00 97.44 220 GLU A CA 1
ATOM 1707 C C . GLU A 1 220 ? -14.544 -0.144 6.070 1.00 97.44 220 GLU A C 1
ATOM 1709 O O . GLU A 1 220 ? -13.353 -0.124 6.378 1.00 97.44 220 GLU A O 1
ATOM 1714 N N . VAL A 1 221 ? -15.477 -0.658 6.874 1.00 97.50 221 VAL A N 1
ATOM 1715 C CA . VAL A 1 221 ? -15.191 -1.359 8.131 1.00 97.50 221 VAL A CA 1
ATOM 1716 C C . VAL A 1 221 ? -15.811 -2.748 8.096 1.00 97.50 221 VAL A C 1
ATOM 1718 O O . VAL A 1 221 ? -16.975 -2.924 7.722 1.00 97.50 221 VAL A O 1
ATOM 1721 N N . VAL A 1 222 ? -15.053 -3.746 8.542 1.00 97.12 222 VAL A N 1
ATOM 1722 C CA . VAL A 1 222 ? -15.479 -5.147 8.601 1.00 97.12 222 VAL A CA 1
ATOM 1723 C C . VAL A 1 222 ? -15.067 -5.777 9.931 1.00 97.12 222 VAL A C 1
ATOM 1725 O O . VAL A 1 222 ? -13.999 -5.508 10.469 1.00 97.12 222 VAL A O 1
ATOM 1728 N N . MET A 1 223 ? -15.911 -6.650 10.478 1.00 95.81 223 MET A N 1
ATOM 1729 C CA . MET A 1 223 ? -15.595 -7.449 11.667 1.00 95.81 223 MET A CA 1
ATOM 1730 C C . MET A 1 223 ? -15.802 -8.926 11.342 1.00 95.81 223 MET A C 1
ATOM 1732 O O . MET A 1 223 ? -16.871 -9.314 10.866 1.00 95.81 223 MET A O 1
ATOM 1736 N N . TYR A 1 224 ? -14.806 -9.765 11.623 1.00 95.62 224 TYR A N 1
ATOM 1737 C CA . TYR A 1 224 ? -14.881 -11.199 11.343 1.00 95.62 224 TYR A CA 1
ATOM 1738 C C . TYR A 1 224 ? -14.062 -12.060 12.306 1.00 95.62 224 TYR A C 1
ATOM 1740 O O . TYR A 1 224 ? -13.339 -11.569 13.170 1.00 95.62 224 TYR A O 1
ATOM 1748 N N . GLN A 1 225 ? -14.240 -13.378 12.194 1.00 93.75 225 GLN A N 1
ATOM 1749 C CA . GLN A 1 225 ? -13.513 -14.382 12.967 1.00 93.75 225 GLN A CA 1
ATOM 1750 C C . GLN A 1 225 ? -12.880 -15.406 12.029 1.00 93.75 225 GLN A C 1
ATOM 1752 O O . GLN A 1 225 ? -13.558 -15.933 11.142 1.00 93.75 225 GLN A O 1
ATOM 1757 N N . GLY A 1 226 ? -11.607 -15.722 12.269 1.00 89.69 226 GLY A N 1
ATOM 1758 C CA . GLY A 1 226 ? -10.812 -16.551 11.363 1.00 89.69 226 GLY A CA 1
ATOM 1759 C C . GLY A 1 226 ? -10.498 -15.817 10.060 1.00 89.69 226 GLY A C 1
ATOM 1760 O O . GLY A 1 226 ? -10.194 -14.630 10.087 1.00 89.69 226 GLY A O 1
ATOM 1761 N N . ASP A 1 227 ? -10.581 -16.520 8.933 1.00 90.12 227 ASP A N 1
ATOM 1762 C CA . ASP A 1 227 ? -10.233 -15.962 7.623 1.00 90.12 227 ASP A CA 1
ATOM 1763 C C . ASP A 1 227 ? -11.340 -15.059 7.056 1.00 90.12 227 ASP A C 1
ATOM 1765 O O . ASP A 1 227 ? -12.540 -15.316 7.241 1.00 90.12 227 ASP A O 1
ATOM 1769 N N . TRP A 1 228 ? -10.930 -14.031 6.309 1.00 89.94 228 TRP A N 1
ATOM 1770 C CA . TRP A 1 228 ? -11.844 -13.139 5.601 1.00 89.94 228 TRP A CA 1
ATOM 1771 C C . TRP A 1 228 ? -12.658 -13.888 4.532 1.00 89.94 228 TRP A C 1
ATOM 1773 O O . TRP A 1 228 ? -12.177 -14.821 3.882 1.00 89.94 228 TRP A O 1
ATOM 1783 N N . LYS A 1 229 ? -13.926 -13.493 4.361 1.00 91.62 229 LYS A N 1
ATOM 1784 C CA . LYS A 1 229 ? -14.850 -14.064 3.370 1.00 91.62 229 LYS A CA 1
ATOM 1785 C C . LYS A 1 229 ? -15.751 -12.975 2.801 1.00 91.62 229 LYS A C 1
ATOM 1787 O O . LYS A 1 229 ? -16.277 -12.172 3.565 1.00 91.62 229 LYS A O 1
ATOM 1792 N N . ASP A 1 230 ? -16.088 -13.087 1.516 1.00 90.88 230 ASP A N 1
ATOM 1793 C CA . ASP A 1 230 ? -17.061 -12.217 0.823 1.00 90.88 230 ASP A CA 1
ATOM 1794 C C . ASP A 1 230 ? -18.445 -12.148 1.501 1.00 90.88 230 ASP A C 1
ATOM 1796 O O . ASP A 1 230 ? -19.247 -11.260 1.226 1.00 90.88 230 ASP A O 1
ATOM 1800 N N . SER A 1 231 ? -18.787 -13.143 2.327 1.00 93.56 231 SER A N 1
ATOM 1801 C CA . SER A 1 231 ? -20.059 -13.200 3.054 1.00 93.56 231 SER A CA 1
ATOM 1802 C C . SER A 1 231 ? -20.072 -12.379 4.343 1.00 93.56 231 SER A C 1
ATOM 1804 O O . SER A 1 231 ? -21.118 -12.296 4.988 1.00 93.56 231 SER A O 1
ATOM 1806 N N . ASN A 1 232 ? -18.921 -11.860 4.769 1.00 94.56 232 ASN A N 1
ATOM 1807 C CA . ASN A 1 232 ? -18.810 -11.086 5.994 1.00 94.56 232 ASN A CA 1
ATOM 1808 C C . ASN A 1 232 ? -19.492 -9.733 5.787 1.00 94.56 232 ASN A C 1
ATOM 1810 O O . ASN A 1 232 ? -19.403 -9.131 4.721 1.00 94.56 232 ASN A O 1
ATOM 1814 N N . TYR A 1 233 ? -20.215 -9.276 6.804 1.00 95.62 233 TYR A N 1
ATOM 1815 C CA . TYR A 1 233 ? -20.867 -7.979 6.734 1.00 95.62 233 TYR A CA 1
ATOM 1816 C C . TYR A 1 233 ? -19.815 -6.873 6.820 1.00 95.62 233 TYR A C 1
ATOM 1818 O O . TYR A 1 233 ? -19.078 -6.809 7.807 1.00 95.62 233 TYR A O 1
ATOM 1826 N N . SER A 1 234 ? -19.786 -6.012 5.809 1.00 96.00 234 SER A N 1
ATOM 1827 C CA . SER A 1 234 ? -19.004 -4.784 5.784 1.00 96.00 234 SER A CA 1
ATOM 1828 C C . SER A 1 234 ? -19.925 -3.569 5.695 1.00 96.00 234 SER A C 1
ATOM 1830 O O . SER A 1 234 ? -21.072 -3.656 5.237 1.00 96.00 234 SER A O 1
ATOM 1832 N N . VAL A 1 235 ? -19.440 -2.436 6.190 1.00 96.25 235 VAL A N 1
ATOM 1833 C CA . VAL A 1 235 ? -20.166 -1.167 6.192 1.00 96.25 235 VAL A CA 1
ATOM 1834 C C . VAL A 1 235 ? -19.283 -0.073 5.605 1.00 96.25 235 VAL A C 1
ATOM 1836 O O . VAL A 1 235 ? -18.116 0.032 5.968 1.00 96.25 235 VAL A O 1
ATOM 1839 N N . SER A 1 236 ? -19.847 0.735 4.705 1.00 96.19 236 SER A N 1
ATOM 1840 C CA . SER A 1 236 ? -19.152 1.900 4.143 1.00 96.19 236 SER A CA 1
ATOM 1841 C C . SER A 1 236 ? -18.918 2.961 5.221 1.00 96.19 236 SER A C 1
ATOM 1843 O O . SER A 1 236 ? -19.795 3.199 6.055 1.00 96.19 236 SER A O 1
ATOM 1845 N N . GLY A 1 237 ? -17.768 3.630 5.172 1.00 92.69 237 GLY A N 1
ATOM 1846 C CA . GLY A 1 237 ? -17.436 4.754 6.042 1.00 92.69 237 GLY A CA 1
ATOM 1847 C C . GLY A 1 237 ? -18.445 5.899 5.946 1.00 92.69 237 GLY A C 1
ATOM 1848 O O . GLY A 1 237 ? -18.786 6.498 6.961 1.00 92.69 237 GLY A O 1
ATOM 1849 N N . GLU A 1 238 ? -19.026 6.128 4.765 1.00 92.62 238 GLU A N 1
ATOM 1850 C CA . GLU A 1 238 ? -20.002 7.204 4.522 1.00 92.62 238 GLU A CA 1
ATOM 1851 C C . GLU A 1 238 ? -21.323 7.033 5.289 1.00 92.62 238 GLU A C 1
ATOM 1853 O O . GLU A 1 238 ? -22.054 8.001 5.494 1.00 92.62 238 GLU A O 1
ATOM 1858 N N . VAL A 1 239 ? -21.671 5.800 5.677 1.00 94.75 239 VAL A N 1
ATOM 1859 C CA . VAL A 1 239 ? -22.916 5.513 6.413 1.00 94.75 239 VAL A CA 1
ATOM 1860 C C . VAL A 1 239 ? -22.695 5.370 7.918 1.00 94.75 239 VAL A C 1
ATOM 1862 O O . VAL A 1 239 ? -23.658 5.130 8.652 1.00 94.75 239 VAL A O 1
ATOM 1865 N N . LEU A 1 240 ? -21.448 5.475 8.383 1.00 94.00 240 LEU A N 1
ATOM 1866 C CA . LEU A 1 240 ? -21.136 5.449 9.805 1.00 94.00 240 LEU A CA 1
ATOM 1867 C C . LEU A 1 240 ? -21.644 6.721 10.486 1.00 94.00 240 LEU A C 1
ATOM 1869 O O . LEU A 1 240 ? -21.667 7.808 9.914 1.00 94.00 240 LEU A O 1
ATOM 1873 N N . ASP A 1 241 ? -22.050 6.574 11.744 1.00 96.25 241 ASP A N 1
ATOM 1874 C CA . ASP A 1 241 ? -22.290 7.726 12.606 1.00 96.25 241 ASP A CA 1
ATOM 1875 C C . ASP A 1 241 ? -20.981 8.507 12.808 1.00 96.25 241 ASP A C 1
ATOM 1877 O O . ASP A 1 241 ? -19.931 7.901 13.025 1.00 96.25 241 ASP A O 1
ATOM 1881 N N . GLY A 1 242 ? -21.041 9.841 12.774 1.00 93.81 242 GLY A N 1
ATOM 1882 C CA . GLY A 1 242 ? -19.842 10.684 12.857 1.00 93.81 242 GLY A CA 1
ATOM 1883 C C . GLY A 1 242 ? -19.045 10.481 14.148 1.00 93.81 242 GLY A C 1
ATOM 1884 O O . GLY A 1 242 ? -17.824 10.397 14.110 1.00 93.81 242 GLY A O 1
ATOM 1885 N N . THR A 1 243 ? -19.720 10.278 15.288 1.00 96.00 243 THR A N 1
ATOM 1886 C CA . THR A 1 243 ? -19.012 10.001 16.551 1.00 96.00 243 THR A CA 1
ATOM 1887 C C . THR A 1 243 ? -18.320 8.640 16.506 1.00 96.00 243 THR A C 1
ATOM 1889 O O . THR A 1 243 ? -17.222 8.478 17.035 1.00 96.00 243 THR A O 1
ATOM 1892 N N . LEU A 1 244 ? -18.945 7.640 15.878 1.00 95.88 244 LEU A N 1
ATOM 1893 C CA . LEU A 1 244 ? -18.327 6.327 15.698 1.00 95.88 244 LEU A CA 1
ATOM 1894 C C . LEU A 1 244 ? -17.104 6.395 14.772 1.00 95.88 244 LEU A C 1
ATOM 1896 O O . LEU A 1 244 ? -16.098 5.750 15.067 1.00 95.88 244 LEU A O 1
ATOM 1900 N N . TYR A 1 245 ? -17.180 7.177 13.694 1.00 95.88 245 TYR A N 1
ATOM 1901 C CA . TYR A 1 245 ? -16.062 7.408 12.778 1.00 95.88 245 TYR A CA 1
ATOM 1902 C C . TYR A 1 245 ? -14.853 8.007 13.513 1.00 95.88 245 TYR A C 1
ATOM 1904 O O . TYR A 1 245 ? -13.763 7.436 13.460 1.00 95.88 245 TYR A O 1
ATOM 1912 N N . ASP A 1 246 ? -15.061 9.069 14.297 1.00 93.69 246 ASP A N 1
ATOM 1913 C CA . ASP A 1 246 ? -13.999 9.709 15.087 1.00 93.69 246 ASP A CA 1
ATOM 1914 C C . ASP A 1 246 ? -13.353 8.732 16.082 1.00 93.69 246 ASP A C 1
ATOM 1916 O O . ASP A 1 246 ? -12.135 8.704 16.261 1.00 93.69 246 ASP A O 1
ATOM 1920 N N . LEU A 1 247 ? -14.159 7.883 16.732 1.00 96.88 247 LEU A N 1
ATOM 1921 C CA . LEU A 1 247 ? -13.647 6.853 17.639 1.00 96.88 247 LEU A CA 1
ATOM 1922 C C . LEU A 1 247 ? -12.802 5.799 16.912 1.00 96.88 247 LEU A C 1
ATOM 1924 O O . LEU A 1 247 ? -11.841 5.297 17.498 1.00 96.88 247 LEU A O 1
ATOM 1928 N N . PHE A 1 248 ? -13.126 5.461 15.662 1.00 97.12 248 PHE A N 1
ATOM 1929 C CA . PHE A 1 248 ? -12.291 4.574 14.854 1.00 97.12 248 PHE A CA 1
ATOM 1930 C C . PHE A 1 248 ? -10.988 5.239 14.415 1.00 97.12 248 PHE A C 1
ATOM 1932 O O . PHE A 1 248 ? -9.947 4.592 14.501 1.00 97.12 248 PHE A O 1
ATOM 1939 N N . MET A 1 249 ? -11.010 6.516 14.034 1.00 95.56 249 MET A N 1
ATOM 1940 C CA . MET A 1 249 ? -9.786 7.266 13.724 1.00 95.56 249 MET A CA 1
ATOM 1941 C C . MET A 1 249 ? -8.852 7.343 14.940 1.00 95.56 249 MET A C 1
ATOM 1943 O O . MET A 1 249 ? -7.679 6.990 14.834 1.00 95.56 249 MET A O 1
ATOM 1947 N N . ASN A 1 250 ? -9.386 7.662 16.125 1.00 95.75 250 ASN A N 1
ATOM 1948 C CA . ASN A 1 250 ? -8.616 7.645 17.375 1.00 95.75 250 ASN A CA 1
ATOM 1949 C C . ASN A 1 250 ? -8.054 6.246 17.689 1.00 95.75 250 ASN A C 1
ATOM 1951 O O . ASN A 1 250 ? -6.910 6.107 18.117 1.00 95.75 250 ASN A O 1
ATOM 1955 N N . LEU A 1 251 ? -8.843 5.186 17.460 1.00 96.62 251 LEU A N 1
ATOM 1956 C CA . LEU A 1 251 ? -8.376 3.809 17.631 1.00 96.62 251 LEU A CA 1
ATOM 1957 C C . LEU A 1 251 ? -7.210 3.494 16.685 1.00 96.62 251 LEU A C 1
ATOM 1959 O O . LEU A 1 251 ? -6.257 2.849 17.113 1.00 96.62 251 LEU A O 1
ATOM 1963 N N . LEU A 1 252 ? -7.281 3.907 15.419 1.00 96.88 252 LEU A N 1
ATOM 1964 C CA . LEU A 1 252 ? -6.207 3.716 14.444 1.00 96.88 252 LEU A CA 1
ATOM 1965 C C . LEU A 1 252 ? -4.936 4.471 14.861 1.00 96.88 252 LEU A C 1
ATOM 1967 O O . LEU A 1 252 ? -3.850 3.884 14.850 1.00 96.88 252 LEU A O 1
ATOM 1971 N N . GLU A 1 253 ? -5.071 5.709 15.335 1.00 95.69 253 GLU A N 1
ATOM 1972 C CA . GLU A 1 253 ? -3.954 6.505 15.848 1.00 95.69 253 GLU A CA 1
ATOM 1973 C C . GLU A 1 253 ? -3.281 5.840 17.062 1.00 95.69 253 GLU A C 1
ATOM 1975 O O . GLU A 1 253 ? -2.061 5.652 17.065 1.00 95.69 253 GLU A O 1
ATOM 1980 N N . ASP A 1 254 ? -4.061 5.354 18.036 1.00 95.31 254 ASP A N 1
ATOM 1981 C CA . ASP A 1 254 ? -3.566 4.599 19.201 1.00 95.31 254 ASP A CA 1
ATOM 1982 C C . ASP A 1 254 ? -2.798 3.325 18.803 1.00 95.31 254 ASP A C 1
ATOM 1984 O O . ASP A 1 254 ? -1.934 2.826 19.538 1.00 95.31 254 ASP A O 1
ATOM 1988 N N . LYS A 1 255 ? -3.116 2.756 17.635 1.00 95.25 255 LYS A N 1
ATOM 1989 C CA . LYS A 1 255 ? -2.436 1.582 17.066 1.00 95.25 255 LYS A CA 1
ATOM 1990 C C . LYS A 1 255 ? -1.179 1.944 16.278 1.00 95.25 255 LYS A C 1
ATOM 1992 O O . LYS A 1 255 ? -0.396 1.054 15.933 1.00 95.25 255 LYS A O 1
ATOM 1997 N N . GLY A 1 256 ? -0.918 3.234 16.096 1.00 94.00 256 GLY A N 1
ATOM 1998 C CA . GLY A 1 256 ? 0.220 3.774 15.364 1.00 94.00 256 GLY A CA 1
ATOM 1999 C C . GLY A 1 256 ? -0.062 4.019 13.884 1.00 94.00 256 GLY A C 1
ATOM 2000 O O . GLY A 1 256 ? 0.893 4.174 13.131 1.00 94.00 256 GLY A O 1
ATOM 2001 N N . ILE A 1 257 ? -1.333 4.037 13.470 1.00 96.69 257 ILE A N 1
ATOM 2002 C CA . ILE A 1 257 ? -1.767 4.427 12.124 1.00 96.69 257 ILE A CA 1
ATOM 2003 C C . ILE A 1 257 ? -2.183 5.901 12.179 1.00 96.69 257 ILE A C 1
ATOM 2005 O O . ILE A 1 257 ? -3.360 6.237 12.259 1.00 96.69 257 ILE A O 1
ATOM 2009 N N . SER A 1 258 ? -1.184 6.778 12.228 1.00 94.19 258 SER A N 1
ATOM 2010 C CA . SER A 1 258 ? -1.352 8.233 12.268 1.00 94.19 258 SER A CA 1
ATOM 2011 C C . SER A 1 258 ? -1.098 8.870 10.899 1.00 94.19 258 SER A C 1
ATOM 2013 O O . SER A 1 258 ? -0.620 8.220 9.967 1.00 94.19 258 SER A O 1
ATOM 2015 N N . ASN A 1 259 ? -1.334 10.177 10.787 1.00 93.19 259 ASN A N 1
ATOM 2016 C CA . ASN A 1 259 ? -0.970 10.941 9.592 1.00 93.19 259 ASN A CA 1
ATOM 2017 C C . ASN A 1 259 ? 0.540 10.835 9.281 1.00 93.19 259 ASN A C 1
ATOM 2019 O O . ASN A 1 259 ? 0.916 10.574 8.141 1.00 93.19 259 ASN A O 1
ATOM 2023 N N . GLU A 1 260 ? 1.414 10.909 10.292 1.00 93.44 260 GLU A N 1
ATOM 2024 C CA . GLU A 1 260 ? 2.864 10.719 10.102 1.00 93.44 260 GLU A CA 1
ATOM 2025 C C . GLU A 1 260 ? 3.214 9.321 9.567 1.00 93.44 260 GLU A C 1
ATOM 2027 O O . GLU A 1 260 ? 4.137 9.163 8.764 1.00 93.44 260 GLU A O 1
ATOM 2032 N N . PHE A 1 261 ? 2.485 8.291 10.008 1.00 95.31 261 PHE A N 1
ATOM 2033 C CA . PHE A 1 261 ? 2.658 6.935 9.496 1.00 95.31 261 PHE A CA 1
ATOM 2034 C C . PHE A 1 261 ? 2.256 6.846 8.019 1.00 95.31 261 PHE A C 1
ATOM 2036 O O . PHE A 1 261 ? 2.994 6.272 7.219 1.00 95.31 261 PHE A O 1
ATOM 2043 N N . VAL A 1 262 ? 1.121 7.443 7.643 1.00 94.88 262 VAL A N 1
ATOM 2044 C CA . VAL A 1 262 ? 0.637 7.451 6.254 1.00 94.88 262 VAL A CA 1
ATOM 2045 C C . VAL A 1 262 ? 1.589 8.213 5.331 1.00 94.88 262 VAL A C 1
ATOM 2047 O O . VAL A 1 262 ? 1.851 7.757 4.221 1.00 94.88 262 VAL A O 1
ATOM 2050 N N . GLU A 1 263 ? 2.190 9.312 5.790 1.00 93.25 263 GLU A N 1
ATOM 2051 C CA . GLU A 1 263 ? 3.227 10.020 5.029 1.00 93.25 263 GLU A CA 1
ATOM 2052 C C . GLU A 1 263 ? 4.441 9.115 4.750 1.00 93.25 263 GLU A C 1
ATOM 2054 O O . GLU A 1 263 ? 4.875 8.980 3.604 1.00 93.25 263 GLU A O 1
ATOM 2059 N N . LYS A 1 264 ? 4.930 8.391 5.767 1.00 94.69 264 LYS A N 1
ATOM 2060 C CA . LYS A 1 264 ? 6.020 7.413 5.593 1.00 94.69 264 LYS A CA 1
ATOM 2061 C C . LYS A 1 264 ? 5.621 6.243 4.695 1.00 94.69 264 LYS A C 1
ATOM 2063 O O . LYS A 1 264 ? 6.468 5.734 3.958 1.00 94.69 264 LYS A O 1
ATOM 2068 N N . LEU A 1 265 ? 4.361 5.806 4.750 1.00 95.19 265 LEU A N 1
ATOM 2069 C CA . LEU A 1 265 ? 3.820 4.774 3.866 1.00 95.19 265 LEU A CA 1
ATOM 2070 C C . LEU A 1 265 ? 3.852 5.247 2.411 1.00 95.19 265 LEU A C 1
ATOM 2072 O O . LEU A 1 265 ? 4.324 4.502 1.554 1.00 95.19 265 LEU A O 1
ATOM 2076 N N . ILE A 1 266 ? 3.428 6.483 2.135 1.00 93.38 266 ILE A N 1
ATOM 2077 C CA . ILE A 1 266 ? 3.482 7.096 0.799 1.00 93.38 266 ILE A CA 1
ATOM 2078 C C . ILE A 1 266 ? 4.931 7.191 0.308 1.00 93.38 266 ILE A C 1
ATOM 2080 O O . ILE A 1 266 ? 5.225 6.786 -0.818 1.00 93.38 266 ILE A O 1
ATOM 2084 N N . ASP A 1 267 ? 5.865 7.656 1.138 1.00 92.62 267 ASP A N 1
ATOM 2085 C CA . ASP A 1 267 ? 7.283 7.765 0.767 1.00 92.62 267 ASP A CA 1
ATOM 2086 C C . ASP A 1 267 ? 7.915 6.399 0.463 1.00 92.62 267 ASP A C 1
ATOM 2088 O O . ASP A 1 267 ? 8.653 6.224 -0.521 1.00 92.62 267 ASP A O 1
ATOM 2092 N N . PHE A 1 268 ? 7.609 5.406 1.302 1.00 94.81 268 PHE A N 1
ATOM 2093 C CA . PHE A 1 268 ? 8.040 4.031 1.101 1.00 94.81 268 PHE A CA 1
ATOM 2094 C C . PHE A 1 268 ? 7.447 3.450 -0.183 1.00 94.81 268 PHE A C 1
ATOM 2096 O O . PHE A 1 268 ? 8.187 2.917 -1.012 1.00 94.81 268 PHE A O 1
ATOM 2103 N N . SER A 1 269 ? 6.132 3.581 -0.362 1.00 94.69 269 SER A N 1
ATOM 2104 C CA . SER A 1 269 ? 5.407 3.086 -1.529 1.00 94.69 269 SER A CA 1
ATOM 2105 C C . SER A 1 269 ? 5.942 3.722 -2.808 1.00 94.69 269 SER A C 1
ATOM 2107 O O . SER A 1 269 ? 6.212 3.012 -3.769 1.00 94.69 269 SER A O 1
ATOM 2109 N N . THR A 1 270 ? 6.209 5.030 -2.797 1.00 93.44 270 THR A N 1
ATOM 2110 C CA . THR A 1 270 ? 6.777 5.764 -3.940 1.00 93.44 270 THR A CA 1
ATOM 2111 C C . THR A 1 270 ? 8.160 5.234 -4.301 1.00 93.44 270 THR A C 1
ATOM 2113 O O . THR A 1 270 ? 8.460 4.988 -5.468 1.00 93.44 270 THR A O 1
ATOM 2116 N N . SER A 1 271 ? 9.002 4.994 -3.293 1.00 93.06 271 SER A N 1
ATOM 2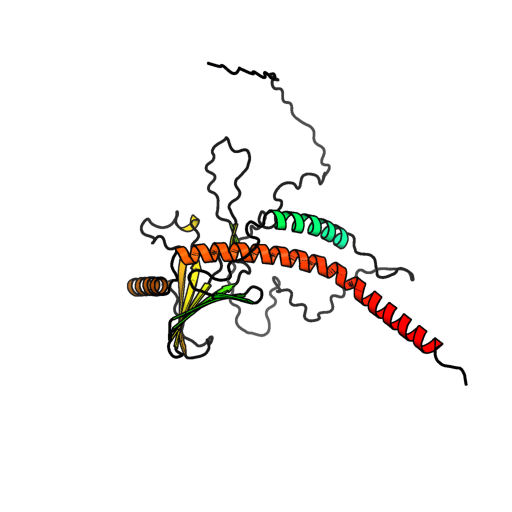117 C CA . SER A 1 271 ? 10.334 4.425 -3.507 1.00 93.06 271 SER A CA 1
ATOM 2118 C C . SER A 1 271 ? 10.265 2.988 -4.043 1.00 93.06 271 SER A C 1
ATOM 2120 O O . SER A 1 271 ? 11.037 2.626 -4.934 1.00 93.06 271 SER A O 1
ATOM 2122 N N . TYR A 1 272 ? 9.356 2.164 -3.510 1.00 95.00 272 TYR A N 1
ATOM 2123 C CA . TYR A 1 272 ? 9.210 0.767 -3.918 1.00 95.00 272 TYR A CA 1
ATOM 2124 C C . TYR A 1 272 ? 8.575 0.612 -5.303 1.00 95.00 272 TYR A C 1
ATOM 2126 O O . TYR A 1 272 ? 8.992 -0.255 -6.074 1.00 95.00 272 TYR A O 1
ATOM 2134 N N . GLU A 1 273 ? 7.599 1.452 -5.641 1.00 94.81 273 GLU A N 1
ATOM 2135 C CA . GLU A 1 273 ? 6.980 1.488 -6.965 1.00 94.81 273 GLU A CA 1
ATOM 2136 C C . GLU A 1 273 ? 8.031 1.870 -8.014 1.00 94.81 273 GLU A C 1
ATOM 2138 O O . GLU A 1 273 ? 8.227 1.119 -8.971 1.00 94.81 273 GLU A O 1
ATOM 2143 N N . HIS A 1 274 ? 8.836 2.913 -7.762 1.00 92.88 274 HIS A N 1
ATOM 2144 C CA . HIS A 1 274 ? 9.910 3.305 -8.681 1.00 92.88 274 HIS A CA 1
ATOM 2145 C C . HIS A 1 274 ? 10.951 2.198 -8.875 1.00 92.88 274 HIS A C 1
ATOM 2147 O O . HIS A 1 274 ? 11.387 1.928 -9.998 1.00 92.88 274 HIS A O 1
ATOM 2153 N N . GLU A 1 275 ? 11.324 1.500 -7.799 1.00 93.38 275 GLU A N 1
ATOM 2154 C CA . GLU A 1 275 ? 12.202 0.334 -7.895 1.00 93.38 275 GLU A CA 1
ATOM 2155 C C . GLU A 1 275 ? 11.562 -0.801 -8.713 1.00 93.38 275 GLU A C 1
ATOM 2157 O O . GLU A 1 275 ? 12.231 -1.425 -9.541 1.00 93.38 275 GLU A O 1
ATOM 2162 N N . SER A 1 276 ? 10.268 -1.055 -8.518 1.00 94.00 276 SER A N 1
ATOM 2163 C CA . SER A 1 276 ? 9.511 -2.081 -9.241 1.00 94.00 276 SER A CA 1
ATOM 2164 C C . SER A 1 276 ? 9.375 -1.752 -10.729 1.00 94.00 276 SER A C 1
ATOM 2166 O O . SER A 1 276 ? 9.544 -2.640 -11.565 1.00 94.00 276 SER A O 1
ATOM 2168 N N . TYR A 1 277 ? 9.181 -0.479 -11.076 1.00 94.00 277 TYR A N 1
ATOM 2169 C CA . TYR A 1 277 ? 9.186 0.001 -12.455 1.00 94.00 277 TYR A CA 1
ATOM 2170 C C . TYR A 1 277 ? 10.540 -0.246 -13.134 1.00 94.00 277 TYR A C 1
ATOM 2172 O O . TYR A 1 277 ? 10.593 -0.822 -14.223 1.00 94.00 277 TYR A O 1
ATOM 2180 N N . ILE A 1 278 ? 11.653 0.091 -12.471 1.00 93.44 278 ILE A N 1
ATOM 2181 C CA . ILE A 1 278 ? 13.000 -0.191 -12.996 1.00 93.44 278 ILE A CA 1
ATOM 2182 C C . ILE A 1 278 ? 13.194 -1.698 -13.209 1.00 93.44 278 ILE A C 1
ATOM 2184 O O . ILE A 1 278 ? 13.672 -2.109 -14.269 1.00 93.44 278 ILE A O 1
ATOM 2188 N N . ARG A 1 279 ? 12.792 -2.531 -12.238 1.00 93.44 279 ARG A N 1
ATOM 2189 C CA . ARG A 1 279 ? 12.859 -3.997 -12.365 1.00 93.44 279 ARG A CA 1
ATOM 2190 C C . ARG A 1 279 ? 12.030 -4.500 -13.548 1.00 93.44 279 ARG A C 1
ATOM 2192 O O . ARG A 1 279 ? 12.507 -5.349 -14.294 1.00 93.44 279 ARG A O 1
ATOM 2199 N N . MET A 1 280 ? 10.840 -3.944 -13.778 1.00 94.38 280 MET A N 1
ATOM 2200 C CA . MET A 1 280 ? 10.016 -4.284 -14.941 1.00 94.38 280 MET A CA 1
ATOM 2201 C C . MET A 1 280 ? 10.742 -3.968 -16.257 1.00 94.38 280 MET A C 1
ATOM 2203 O O . MET A 1 280 ? 10.756 -4.805 -17.161 1.00 94.38 280 MET A O 1
ATOM 2207 N N . LEU A 1 281 ? 11.379 -2.797 -16.377 1.00 94.56 281 LEU A N 1
ATOM 2208 C CA . LEU A 1 281 ? 12.166 -2.444 -17.567 1.00 94.56 281 LEU A CA 1
ATOM 2209 C C . LEU A 1 281 ? 13.330 -3.426 -17.793 1.00 94.56 281 LEU A C 1
ATOM 2211 O O . LEU A 1 281 ? 13.584 -3.845 -18.927 1.00 94.56 281 LEU A O 1
ATOM 2215 N N . GLU A 1 282 ? 14.010 -3.838 -16.721 1.00 92.88 282 GLU A N 1
ATOM 2216 C CA . GLU A 1 282 ? 15.083 -4.842 -16.763 1.00 92.88 282 GLU A CA 1
ATOM 2217 C C . GLU A 1 282 ? 14.570 -6.226 -17.172 1.00 92.88 282 GLU A C 1
ATOM 2219 O O . GLU A 1 282 ? 15.187 -6.905 -17.999 1.00 92.88 282 GLU A O 1
ATOM 2224 N N . ASP A 1 283 ? 13.405 -6.632 -16.672 1.00 92.50 283 ASP A N 1
ATOM 2225 C CA . ASP A 1 283 ? 12.768 -7.889 -17.045 1.00 92.50 283 ASP A CA 1
ATOM 2226 C C . ASP A 1 283 ? 12.380 -7.904 -18.526 1.00 92.50 283 ASP A C 1
ATOM 2228 O O . ASP A 1 283 ? 12.672 -8.889 -19.218 1.00 92.50 283 ASP A O 1
ATOM 2232 N N . ILE A 1 284 ? 11.816 -6.805 -19.043 1.00 91.62 284 ILE A N 1
ATOM 2233 C CA . ILE A 1 284 ? 11.521 -6.634 -20.474 1.00 91.62 284 ILE A CA 1
ATOM 2234 C C . ILE A 1 284 ? 12.815 -6.747 -21.292 1.00 91.62 284 ILE A C 1
ATOM 2236 O O . ILE A 1 284 ? 12.854 -7.458 -22.300 1.00 91.62 284 ILE A O 1
ATOM 2240 N N . GLN A 1 285 ? 13.906 -6.125 -20.838 1.00 87.75 285 GLN A N 1
ATOM 2241 C CA . GLN A 1 285 ? 15.214 -6.247 -21.483 1.00 87.75 285 GLN A CA 1
ATOM 2242 C C . GLN A 1 285 ? 15.749 -7.696 -21.444 1.00 87.75 285 GLN A C 1
ATOM 2244 O O . GLN A 1 285 ? 16.352 -8.171 -22.414 1.00 87.75 285 GLN A O 1
ATOM 2249 N N . SER A 1 286 ? 15.501 -8.441 -20.361 1.00 83.19 286 SER A N 1
ATOM 2250 C CA . SER A 1 286 ? 15.938 -9.836 -20.200 1.00 83.19 286 SER A CA 1
ATOM 2251 C C . SER A 1 286 ? 15.228 -10.812 -21.150 1.00 83.19 286 SER A C 1
ATOM 2253 O O . SER A 1 286 ? 15.825 -11.812 -21.568 1.00 83.19 286 SER A O 1
ATOM 2255 N N . LEU A 1 287 ? 13.979 -10.524 -21.552 1.00 78.44 287 LEU A N 1
ATOM 2256 C CA . LEU A 1 287 ? 13.222 -11.345 -22.512 1.00 78.44 287 LEU A CA 1
ATOM 2257 C C . LEU A 1 287 ? 13.955 -11.487 -23.853 1.00 78.44 287 LEU A C 1
ATOM 2259 O O . LEU A 1 287 ? 13.830 -12.513 -24.527 1.00 78.44 287 LEU A O 1
ATOM 2263 N N . LYS A 1 288 ? 14.778 -10.494 -24.208 1.00 64.94 288 LYS A N 1
ATOM 2264 C CA . LYS A 1 288 ? 15.658 -10.516 -25.381 1.00 64.94 288 LYS A CA 1
ATOM 2265 C C . LYS A 1 288 ? 16.717 -11.622 -25.303 1.00 64.94 288 LYS A C 1
ATOM 2267 O O . LYS A 1 288 ? 17.002 -12.271 -26.307 1.00 64.94 288 LYS A O 1
ATOM 2272 N N . HIS A 1 289 ? 17.291 -11.849 -24.122 1.00 54.75 289 HIS A N 1
ATOM 2273 C CA . HIS A 1 289 ? 18.419 -12.766 -23.930 1.00 54.75 289 HIS A CA 1
ATOM 2274 C C . HIS A 1 289 ? 17.977 -14.233 -23.869 1.00 54.75 289 HIS A C 1
ATOM 2276 O O . HIS A 1 289 ? 18.645 -15.105 -24.422 1.00 54.75 289 HIS A O 1
ATOM 2282 N N . ARG A 1 290 ? 16.799 -14.514 -23.294 1.00 52.22 290 ARG A N 1
ATOM 2283 C CA . ARG A 1 290 ? 16.280 -15.889 -23.153 1.00 52.22 290 ARG A CA 1
ATOM 2284 C C . ARG A 1 290 ? 15.973 -16.596 -24.480 1.00 52.22 290 ARG A C 1
ATOM 2286 O O . ARG A 1 290 ? 15.911 -17.825 -24.503 1.00 52.22 290 ARG A O 1
ATOM 2293 N N . ARG A 1 291 ? 15.820 -15.863 -25.589 1.00 52.12 291 ARG A N 1
ATOM 2294 C CA . ARG A 1 291 ? 15.623 -16.458 -26.924 1.00 52.12 291 ARG A CA 1
ATOM 2295 C C . ARG A 1 291 ? 16.902 -17.085 -27.505 1.00 52.12 291 ARG A C 1
ATOM 2297 O O . ARG A 1 291 ? 16.791 -18.053 -28.249 1.00 52.12 291 ARG A O 1
ATOM 2304 N N . ASN A 1 292 ? 18.088 -16.603 -27.120 1.00 49.72 292 ASN A N 1
ATOM 2305 C CA . ASN A 1 292 ? 19.376 -17.074 -27.656 1.00 49.72 292 ASN A CA 1
ATOM 2306 C C . ASN A 1 292 ? 19.950 -18.307 -26.923 1.00 49.72 292 ASN A C 1
ATOM 2308 O O . ASN A 1 292 ? 20.651 -19.113 -27.537 1.00 49.72 292 ASN A O 1
ATOM 2312 N N . ASP A 1 293 ? 19.618 -18.516 -25.645 1.00 50.91 293 ASP A N 1
ATOM 2313 C CA . ASP A 1 293 ? 20.186 -19.623 -24.851 1.00 50.91 293 ASP A CA 1
ATOM 2314 C C . ASP A 1 293 ? 19.601 -21.005 -25.191 1.00 50.91 293 ASP A C 1
ATOM 2316 O O . ASP A 1 293 ? 20.283 -22.026 -25.069 1.00 50.91 293 ASP A O 1
ATOM 2320 N N . SER A 1 294 ? 18.352 -21.078 -25.669 1.00 54.00 294 SER A N 1
ATOM 2321 C CA . SER A 1 294 ? 17.741 -22.369 -26.037 1.00 54.00 294 SER A CA 1
ATOM 2322 C C . SER A 1 294 ? 18.411 -23.017 -27.255 1.00 54.00 294 SER A C 1
ATOM 2324 O O . SER A 1 294 ? 18.537 -24.243 -27.310 1.00 54.00 294 SER A O 1
ATOM 2326 N N . SER A 1 295 ? 18.898 -22.219 -28.210 1.00 56.62 295 SER A N 1
ATOM 2327 C CA . SER A 1 295 ? 19.699 -22.721 -29.335 1.00 56.62 295 SER A CA 1
ATOM 2328 C C . SER A 1 295 ? 21.072 -23.232 -28.895 1.00 56.62 295 SER A C 1
ATOM 2330 O O . SER A 1 295 ? 21.545 -24.241 -29.424 1.00 56.62 295 SER A O 1
ATOM 2332 N N . ASP A 1 296 ? 21.688 -22.593 -27.899 1.00 57.72 296 ASP A N 1
ATOM 2333 C CA . ASP A 1 296 ? 23.035 -22.941 -27.442 1.00 57.72 296 ASP A CA 1
ATOM 2334 C C . ASP A 1 296 ? 23.038 -24.226 -26.595 1.00 57.72 296 ASP A C 1
ATOM 2336 O O . ASP A 1 296 ? 23.893 -25.100 -26.759 1.00 57.72 296 ASP A O 1
ATOM 2340 N N . LEU A 1 297 ? 21.997 -24.440 -25.779 1.00 59.97 297 LEU A N 1
ATOM 2341 C CA . LEU A 1 297 ? 21.787 -25.700 -25.055 1.00 59.97 297 LEU A CA 1
ATOM 2342 C C . LEU A 1 297 ? 21.594 -26.897 -26.001 1.00 59.97 297 LEU A C 1
ATOM 2344 O O . LEU A 1 297 ? 22.147 -27.974 -25.756 1.00 59.97 297 LEU A O 1
ATOM 2348 N N . TYR A 1 298 ? 20.865 -26.718 -27.106 1.00 63.88 298 TYR A N 1
ATOM 2349 C CA . TYR A 1 298 ? 20.677 -27.768 -28.110 1.00 63.88 298 TYR A CA 1
ATOM 2350 C C . TYR A 1 298 ? 21.962 -28.041 -28.908 1.00 63.88 298 TYR A C 1
ATOM 2352 O O . TYR A 1 298 ? 22.329 -29.202 -29.118 1.00 63.88 298 TYR A O 1
ATOM 2360 N N . ALA A 1 299 ? 22.711 -26.997 -29.277 1.00 65.94 299 ALA A N 1
ATOM 2361 C CA . ALA A 1 299 ? 24.019 -27.136 -29.918 1.00 65.94 299 ALA A CA 1
ATOM 2362 C C . ALA A 1 299 ? 25.027 -27.868 -29.011 1.00 65.94 299 ALA A C 1
ATOM 2364 O O . ALA A 1 299 ? 25.743 -28.771 -29.460 1.00 65.94 299 ALA A O 1
ATOM 2365 N N . ARG A 1 300 ? 25.028 -27.558 -27.710 1.00 72.88 300 ARG A N 1
ATOM 2366 C CA . ARG A 1 300 ? 25.871 -28.208 -26.698 1.00 72.88 300 ARG A CA 1
ATOM 2367 C C . ARG A 1 300 ? 25.467 -29.665 -26.458 1.00 72.88 300 ARG A C 1
ATOM 2369 O O . ARG A 1 300 ? 26.342 -30.528 -26.365 1.00 72.88 300 ARG A O 1
ATOM 2376 N N . TYR A 1 301 ? 24.168 -29.970 -26.449 1.00 74.12 301 TYR A N 1
ATOM 2377 C CA . TYR A 1 301 ? 23.654 -31.344 -26.415 1.00 74.12 301 TYR A CA 1
ATOM 2378 C C . TYR A 1 301 ? 24.103 -32.161 -27.639 1.00 74.12 301 TYR A C 1
ATOM 2380 O O . TYR A 1 301 ? 24.616 -33.275 -27.491 1.00 74.12 301 TYR A O 1
ATOM 2388 N N . LEU A 1 302 ? 23.980 -31.605 -28.849 1.00 77.69 302 LEU A N 1
ATOM 2389 C CA . LEU A 1 302 ? 24.403 -32.270 -30.086 1.00 77.69 302 LEU A CA 1
ATOM 2390 C C . LEU A 1 302 ? 25.921 -32.494 -30.141 1.00 77.69 302 LEU A C 1
ATOM 2392 O O . LEU A 1 302 ? 26.371 -33.559 -30.573 1.00 77.69 302 LEU A O 1
ATOM 2396 N N . LEU A 1 303 ? 26.721 -31.540 -29.657 1.00 78.12 303 LEU A N 1
ATOM 2397 C CA . LEU A 1 303 ? 28.172 -31.699 -29.525 1.00 78.12 303 LEU A CA 1
ATOM 2398 C C . LEU A 1 303 ? 28.537 -32.834 -28.562 1.00 78.12 303 LEU A C 1
ATOM 2400 O O . LEU A 1 303 ? 29.370 -33.678 -28.901 1.00 78.12 303 LEU A O 1
ATOM 2404 N N . LEU A 1 304 ? 27.886 -32.907 -27.398 1.00 78.94 304 LEU A N 1
ATOM 2405 C CA . LEU A 1 304 ? 28.099 -33.982 -26.423 1.00 78.94 304 LEU A CA 1
ATOM 2406 C C . LEU A 1 304 ? 27.698 -35.356 -26.980 1.00 78.94 304 LEU A C 1
ATOM 2408 O O . LEU A 1 304 ? 28.405 -36.343 -26.757 1.00 78.94 304 LEU A O 1
ATOM 2412 N N . LYS A 1 305 ? 26.613 -35.431 -27.758 1.00 80.69 305 LYS A N 1
ATOM 2413 C CA . LYS A 1 305 ? 26.189 -36.661 -28.442 1.00 80.69 305 LYS A CA 1
ATOM 2414 C C . LYS A 1 305 ? 27.222 -37.116 -29.481 1.00 80.69 305 LYS A C 1
ATOM 2416 O O . LYS A 1 305 ? 27.650 -38.269 -29.457 1.00 80.69 305 LYS A O 1
ATOM 2421 N N . LYS A 1 306 ? 27.724 -36.191 -30.306 1.00 81.38 306 LYS A N 1
ATOM 2422 C CA . LYS A 1 306 ? 28.749 -36.465 -31.329 1.00 81.38 306 LYS A CA 1
ATOM 2423 C C . LYS A 1 306 ? 30.094 -36.886 -30.722 1.00 81.38 306 LYS A C 1
ATOM 2425 O O . LYS A 1 306 ? 30.819 -37.687 -31.311 1.00 81.38 306 LYS A O 1
ATOM 2430 N N . GLN A 1 307 ? 30.436 -36.373 -29.539 1.00 80.00 307 GLN A N 1
ATOM 2431 C CA . GLN A 1 307 ? 31.624 -36.799 -28.789 1.00 80.00 307 GLN A CA 1
ATOM 2432 C C . GLN A 1 307 ? 31.464 -38.192 -28.160 1.00 80.00 307 GLN A C 1
ATOM 2434 O O . GLN A 1 307 ? 32.447 -38.930 -28.082 1.00 80.00 307 GLN A O 1
ATOM 2439 N N . ARG A 1 308 ? 30.248 -38.581 -27.751 1.00 74.25 308 ARG A N 1
ATOM 2440 C CA . ARG A 1 308 ? 29.953 -39.936 -27.251 1.00 74.25 308 ARG A CA 1
ATOM 2441 C C . ARG A 1 308 ? 29.970 -40.987 -28.360 1.00 74.25 308 ARG A C 1
ATOM 2443 O O . ARG A 1 308 ? 30.555 -42.046 -28.165 1.00 74.25 308 ARG A O 1
ATOM 2450 N N . GLU A 1 309 ? 29.423 -40.679 -29.533 1.00 71.94 309 GLU A N 1
ATOM 2451 C CA . GLU A 1 309 ? 29.414 -41.600 -30.682 1.00 71.94 309 GLU A CA 1
ATOM 2452 C C . GLU A 1 309 ? 30.835 -41.903 -31.191 1.00 71.94 309 GLU A C 1
ATOM 2454 O O . GLU A 1 309 ? 31.157 -43.052 -31.487 1.00 71.94 309 GLU A O 1
ATOM 2459 N N . LYS A 1 310 ? 31.741 -40.916 -31.177 1.00 65.81 310 LYS A N 1
ATOM 2460 C CA . LYS A 1 310 ? 33.157 -41.104 -31.552 1.00 65.81 310 LYS A CA 1
ATOM 2461 C C . LYS A 1 310 ? 33.994 -41.919 -30.556 1.00 65.81 310 LYS A C 1
ATOM 2463 O O . LYS A 1 310 ? 35.112 -42.294 -30.892 1.00 65.81 310 LYS A O 1
ATOM 2468 N N . ARG A 1 311 ? 33.495 -42.170 -29.341 1.00 60.44 311 ARG A N 1
ATOM 2469 C CA . ARG A 1 311 ? 34.200 -42.942 -28.298 1.00 60.44 311 ARG A CA 1
ATOM 2470 C C . ARG A 1 311 ? 33.778 -44.412 -28.232 1.00 60.44 311 ARG A C 1
ATOM 2472 O O . ARG A 1 311 ? 34.251 -45.122 -27.351 1.00 60.44 311 ARG A O 1
ATOM 2479 N N . THR A 1 312 ? 32.922 -44.878 -29.141 1.00 57.22 312 THR A N 1
ATOM 2480 C CA . THR A 1 312 ? 32.584 -46.305 -29.231 1.00 57.22 312 THR A CA 1
ATOM 2481 C C . THR A 1 312 ? 33.652 -47.037 -30.059 1.00 57.22 312 THR A C 1
ATOM 2483 O O . THR A 1 312 ? 33.837 -46.707 -31.233 1.00 57.22 312 THR A O 1
ATOM 2486 N N . PRO A 1 313 ? 34.419 -47.979 -29.475 1.00 53.22 313 PRO A N 1
ATOM 2487 C CA . PRO A 1 313 ? 35.392 -48.754 -30.232 1.00 53.22 313 PRO A CA 1
ATOM 2488 C C . PRO A 1 313 ? 34.640 -49.714 -31.158 1.00 53.22 313 PRO A C 1
ATOM 2490 O O . PRO A 1 313 ? 33.744 -50.434 -30.719 1.00 53.22 313 PRO A O 1
ATOM 2493 N N . LYS A 1 314 ? 34.985 -49.698 -32.450 1.00 57.59 314 LYS A N 1
ATOM 2494 C CA . LYS A 1 314 ? 34.517 -50.712 -33.399 1.00 57.59 314 LYS A CA 1
ATOM 2495 C C . LYS A 1 314 ? 35.100 -52.060 -32.967 1.00 57.59 314 LYS A C 1
ATOM 2497 O O . LYS A 1 314 ? 36.322 -52.188 -32.915 1.00 57.59 314 LYS A O 1
ATOM 2502 N N . VAL A 1 315 ? 34.212 -52.987 -32.609 1.00 49.41 315 VAL A N 1
ATOM 2503 C CA . VAL A 1 315 ? 34.501 -54.417 -32.414 1.00 49.41 315 VAL A CA 1
ATOM 2504 C C . VAL A 1 315 ? 34.836 -55.046 -33.759 1.00 49.41 315 VAL A C 1
ATOM 2506 O O . VAL A 1 315 ? 34.166 -54.667 -34.749 1.00 49.41 315 VAL A O 1
#

pLDDT: mean 70.41, std 25.37, range [26.48, 98.31]

InterPro domains:
  IPR003428 Mitochondrial glycoprotein [PF02330] (103-286)
  IPR003428 Mitochondrial glycoprotein [PTHR10826] (36-286)
  IPR036561 Mitochondrial glycoprotein superfamily [G3DSA:3.10.280.10] (90-288)
  IPR036561 Mitochondrial glycoprotein superfamily [SSF54529] (91-286)

Sequence (315 aa):
MSVIIKNALRIPALKSAGKLFGTNSTVNVTKIQATRSIWNLSQSQETFHHKCRKHNFCQCSSLRSVHTRGGNFLSKTATETAPGVAATDFTQGEKELADFLVEEISAERKLQKSKKLPSEIDGFKIVIEGSEISLVKKNGDETIEVNFNVNHSVDTDPVEPEIEPTMDKPELGEMKSRPTFEVEINRAGQTLGFTCSTVSPSHQQGQQEESYNDLFLIDEVVMYQGDWKDSNYSVSGEVLDGTLYDLFMNLLEDKGISNEFVEKLIDFSTSYEHESYIRMLEDIQSLKHRRNDSSDLYARYLLLKKQREKRTPKV

Secondary structure (DSSP, 8-state):
---------------------------------S--SSGGG--------------S-----S-------S-----S------TT--S----HHHHHHHHHHHHHHHHHHHH-S-SS--SEETTEEEEEETTEEEEEEEETTEEEEEEEE-TT-EEE--------TT-SS--PPPEEE---EEEEEEETTEEEEEEEEEPPHHHHTSS-TT----SEEEEEEEEEESS--TTS-EEEGGGS-HHHHHHHHHHHHHTT--HHHHHHHHHHHHHHHHHHHHHHHHHHHHHHHHHHHHHHHHHHHHHHHHHHHTTS---